Protein AF-A0A9R1C6C6-F1 (afdb_monomer_lite)

Foldseek 3Di:
DDDDDDDDDDDDDDDDDDDDDDDDDPPVVPVPPVPPPPPDDDDDDPPPDDDDDDDDDDDDDDDDDPDPDPPDCVVVVVVVVVVPDDDDDDVVVVVCVVCVVPPDDDALVVQLVQLCVLVVHDLLLSLQLVLLLVLLVPDPVSVVDDSLLSNLLSSVQSCCLPPNDDADDPSSCVSSVDHPVRSLVVNLVSLVSLVCQCPDPCVPSLVVCCDVVSVNSSPGRGSCVSPCVVVD

Secondary structure (DSSP, 8-state):
--------------------------GGGGGGSGGG--S-----------PPP-------------------THHHHHHHHTTT--SSS-HHHHHHHHTTT------HHHHHHHHHHHTT--HHHHHHHHHHHHHHTT-GGGGGS-HHHHHHHHHHHHHHHHHSS-PPPHHHHHHH---HHHHHHHHHHHHHHHHHTTTSS-THHHHHHTSGGGTTGGGSPP-TTHHHHT--

pLDDT: mean 75.19, std 26.12, range [27.31, 98.62]

InterPro domains:
  IPR004367 Cyclin, C-terminal domain [PF02984] (106-222)
  IPR004367 Cyclin, C-terminal domain [SM01332] (106-223)
  IPR013763 Cyclin-like domain [SM00385] (110-192)
  IPR036915 Cyclin-like superfamily [SSF47954] (105-222)
  IPR039361 Cyclin [PTHR10177] (91-211)
  IPR046965 Cyclin A/B-like [PIRSF001771] (7-229)

Structure (mmCIF, N/CA/C/O backbone):
data_AF-A0A9R1C6C6-F1
#
_entry.id   AF-A0A9R1C6C6-F1
#
loop_
_atom_site.group_PDB
_atom_site.id
_atom_site.type_symbol
_atom_site.label_atom_id
_atom_site.label_alt_id
_atom_site.label_comp_id
_atom_site.label_asym_id
_atom_site.label_entity_id
_atom_site.label_seq_id
_atom_site.pdbx_PDB_ins_code
_atom_site.Cartn_x
_atom_site.Cartn_y
_atom_site.Cartn_z
_atom_site.occupancy
_atom_site.B_iso_or_equiv
_atom_site.auth_seq_id
_atom_site.auth_comp_id
_atom_site.auth_asym_id
_atom_site.auth_atom_id
_atom_site.pdbx_PDB_model_num
ATOM 1 N N . MET A 1 1 ? 55.619 19.777 -56.412 1.00 39.59 1 MET A N 1
ATOM 2 C CA . MET A 1 1 ? 55.656 21.114 -57.047 1.00 39.59 1 MET A CA 1
ATOM 3 C C . MET A 1 1 ? 54.845 22.061 -56.178 1.00 39.59 1 MET A C 1
ATOM 5 O O . MET A 1 1 ? 54.037 21.580 -55.392 1.00 39.59 1 MET A O 1
ATOM 9 N N . GLU A 1 2 ? 55.140 23.355 -56.223 1.00 35.59 2 GLU A N 1
ATOM 10 C CA . GLU A 1 2 ? 54.890 24.281 -55.110 1.00 35.59 2 GLU A CA 1
ATOM 11 C C . GLU A 1 2 ? 53.790 25.322 -55.374 1.00 35.59 2 GLU A C 1
ATOM 13 O O . GLU A 1 2 ? 53.637 25.762 -56.508 1.00 35.59 2 GLU A O 1
ATOM 18 N N . ASN A 1 3 ? 53.191 25.820 -54.278 1.00 32.03 3 ASN A N 1
ATOM 19 C CA . ASN A 1 3 ? 52.621 27.173 -54.109 1.00 32.03 3 ASN A CA 1
ATOM 20 C C . ASN A 1 3 ? 51.397 27.550 -55.002 1.00 32.03 3 ASN A C 1
ATOM 22 O O . ASN A 1 3 ? 51.049 26.843 -55.936 1.00 32.03 3 ASN A O 1
ATOM 26 N N . MET A 1 4 ? 50.611 28.604 -54.717 1.00 41.22 4 MET A N 1
ATOM 27 C CA . MET A 1 4 ? 50.811 29.750 -53.808 1.00 41.22 4 MET A CA 1
ATOM 28 C C . MET A 1 4 ? 49.495 30.262 -53.148 1.00 41.22 4 MET A C 1
ATOM 30 O O . MET A 1 4 ? 48.400 29.878 -53.545 1.00 41.22 4 MET A O 1
ATOM 34 N N . ARG A 1 5 ? 49.635 31.143 -52.138 1.00 36.28 5 ARG A N 1
ATOM 35 C CA . ARG A 1 5 ? 48.609 32.004 -51.475 1.00 36.28 5 ARG A CA 1
ATOM 36 C C . ARG A 1 5 ? 47.813 32.882 -52.479 1.00 36.28 5 ARG A C 1
ATOM 38 O O . ARG A 1 5 ? 48.254 33.022 -53.611 1.00 36.28 5 ARG A O 1
ATOM 45 N N . SER A 1 6 ? 46.666 33.516 -52.176 1.00 37.91 6 SER A N 1
ATOM 46 C CA . SER A 1 6 ? 46.186 34.216 -50.951 1.00 37.91 6 SER A CA 1
ATOM 47 C C . SER A 1 6 ? 44.652 34.048 -50.775 1.00 37.91 6 SER A C 1
ATOM 49 O O . SER A 1 6 ? 43.979 33.857 -51.781 1.00 37.91 6 SER A O 1
ATOM 51 N N . GLU A 1 7 ? 43.975 34.034 -49.611 1.00 38.53 7 GLU A N 1
ATOM 52 C CA . GLU A 1 7 ? 44.206 34.524 -48.223 1.00 38.53 7 GLU A CA 1
ATOM 53 C C . GLU A 1 7 ? 43.736 35.999 -47.984 1.00 38.53 7 GLU A C 1
ATOM 55 O O . GLU A 1 7 ? 44.171 36.882 -48.719 1.00 38.53 7 GLU A O 1
ATOM 60 N N . ASN A 1 8 ? 42.899 36.253 -46.940 1.00 32.25 8 ASN A N 1
ATOM 61 C CA . ASN A 1 8 ? 42.364 37.559 -46.416 1.00 32.25 8 ASN A CA 1
ATOM 62 C C . ASN A 1 8 ? 41.285 38.335 -47.263 1.00 32.25 8 ASN A C 1
ATOM 64 O O . ASN A 1 8 ? 41.287 3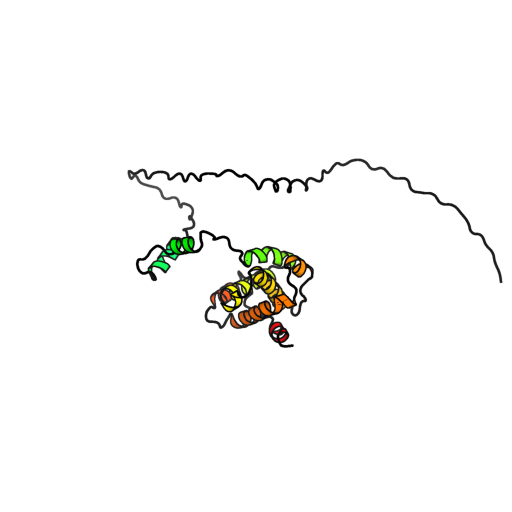8.207 -48.478 1.00 32.25 8 ASN A O 1
ATOM 68 N N . ASN A 1 9 ? 40.335 39.180 -46.763 1.00 30.70 9 ASN A N 1
ATOM 69 C CA . ASN A 1 9 ? 39.723 39.455 -45.421 1.00 30.70 9 ASN A CA 1
ATOM 70 C C . ASN A 1 9 ? 38.465 40.411 -45.485 1.00 30.70 9 ASN A C 1
ATOM 72 O O . ASN A 1 9 ? 38.581 41.452 -46.132 1.00 30.70 9 ASN A O 1
ATOM 76 N N . ARG A 1 10 ? 37.326 40.142 -44.783 1.00 32.31 10 ARG A N 1
ATOM 77 C CA . ARG A 1 10 ? 36.387 41.123 -44.115 1.00 32.31 10 ARG A CA 1
ATOM 78 C C . ARG A 1 10 ? 35.114 40.478 -43.507 1.00 32.31 10 ARG A C 1
ATOM 80 O O . ARG A 1 10 ? 34.583 39.528 -44.066 1.00 32.31 10 ARG A O 1
ATOM 87 N N . GLY A 1 11 ? 34.578 41.045 -42.415 1.00 29.36 11 GLY A N 1
ATOM 88 C CA . GLY A 1 11 ? 33.291 40.662 -41.792 1.00 29.36 11 GLY A CA 1
ATOM 89 C C . GLY A 1 11 ? 32.489 41.865 -41.258 1.00 29.36 11 GLY A C 1
ATOM 90 O O . GLY A 1 11 ? 33.001 42.983 -41.253 1.00 29.36 11 GLY A O 1
ATOM 91 N N . ALA A 1 12 ? 31.244 41.640 -40.813 1.00 30.98 12 ALA A N 1
ATOM 92 C CA . ALA A 1 12 ? 30.355 42.646 -40.206 1.00 30.98 12 ALA A CA 1
ATOM 93 C C . ALA A 1 12 ? 29.391 42.003 -39.178 1.00 30.98 12 ALA A C 1
ATOM 95 O O . ALA A 1 12 ? 29.256 40.780 -39.143 1.00 30.98 12 ALA A O 1
ATOM 96 N N . ALA A 1 13 ? 28.757 42.815 -38.322 1.00 29.61 13 ALA A N 1
ATOM 97 C CA . ALA A 1 13 ? 27.979 42.369 -37.156 1.00 29.61 13 ALA A CA 1
ATOM 98 C C . ALA A 1 13 ? 26.446 42.358 -37.376 1.00 29.61 13 ALA A C 1
ATOM 100 O O . ALA A 1 13 ? 25.955 42.695 -38.450 1.00 29.61 13 ALA A O 1
ATOM 101 N N . MET A 1 14 ? 25.694 41.952 -36.342 1.00 37.88 14 MET A N 1
ATOM 102 C CA . MET A 1 14 ? 24.222 41.962 -36.325 1.00 37.88 14 MET A CA 1
ATOM 103 C C . MET A 1 14 ? 23.639 43.381 -36.384 1.00 37.88 14 MET A C 1
ATOM 105 O O . MET A 1 14 ? 24.163 44.277 -35.729 1.00 37.88 14 MET A O 1
ATOM 109 N N . GLU A 1 15 ? 22.440 43.515 -36.957 1.00 28.11 15 GLU A N 1
ATOM 110 C CA . GLU A 1 15 ? 21.398 44.359 -36.358 1.00 28.11 15 GLU A CA 1
ATOM 111 C C . GLU A 1 15 ? 19.996 43.754 -36.592 1.00 28.11 15 GLU A C 1
ATOM 113 O O . GLU A 1 15 ? 19.841 42.806 -37.365 1.00 28.11 15 GLU A O 1
ATOM 118 N N . GLY A 1 16 ? 18.995 44.186 -35.818 1.00 27.31 16 GLY A N 1
ATOM 119 C CA . GLY A 1 16 ? 17.783 43.393 -35.557 1.00 27.31 16 GLY A CA 1
ATOM 120 C C . GLY A 1 16 ? 16.550 43.718 -36.410 1.00 27.31 16 GLY A C 1
ATOM 121 O O . GLY A 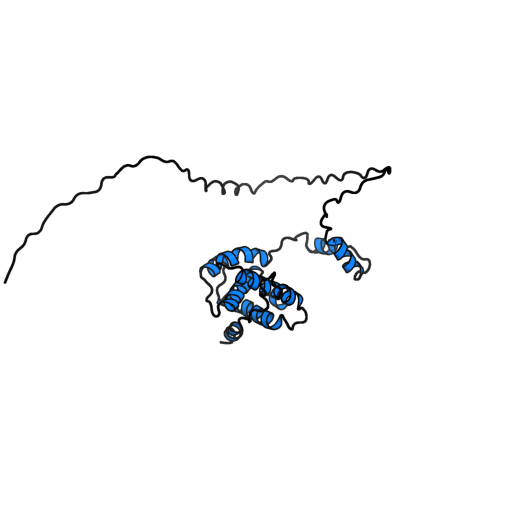1 16 ? 16.247 44.876 -36.686 1.00 27.31 16 GLY A O 1
ATOM 122 N N . VAL A 1 17 ? 15.751 42.688 -36.719 1.00 30.45 17 VAL A N 1
ATOM 123 C CA . VAL A 1 17 ? 14.384 42.848 -37.246 1.00 30.45 17 VAL A CA 1
ATOM 124 C C . VAL A 1 17 ? 13.400 43.044 -36.090 1.00 30.45 17 VAL A C 1
ATOM 126 O O . VAL A 1 17 ? 13.366 42.268 -35.136 1.00 30.45 17 VAL A O 1
ATOM 129 N N . LYS A 1 18 ? 12.585 44.097 -36.184 1.00 30.91 18 LYS A N 1
ATOM 130 C CA . LYS A 1 18 ? 11.699 44.584 -35.121 1.00 30.91 18 LYS A CA 1
ATOM 131 C C . LYS A 1 18 ? 10.240 44.218 -35.415 1.00 30.91 18 LYS A C 1
ATOM 133 O O . LYS A 1 18 ? 9.604 44.861 -36.243 1.00 30.91 18 LYS A O 1
ATOM 138 N N . LEU A 1 19 ? 9.702 43.229 -34.701 1.00 30.05 19 LEU A N 1
ATOM 139 C CA . LEU A 1 19 ? 8.261 42.946 -34.637 1.00 30.05 19 LEU A CA 1
ATOM 140 C C . LEU A 1 19 ? 7.702 43.439 -33.297 1.00 30.05 19 LEU A C 1
ATOM 142 O O . LEU A 1 19 ? 8.352 43.307 -32.260 1.00 30.05 19 LEU A O 1
ATOM 146 N N . ALA A 1 20 ? 6.524 44.061 -33.331 1.00 28.78 20 ALA A N 1
ATOM 147 C CA . ALA A 1 20 ? 5.963 44.795 -32.202 1.00 28.78 20 ALA A CA 1
ATOM 148 C C . ALA A 1 20 ? 4.738 44.103 -31.588 1.00 28.78 20 ALA A C 1
ATOM 150 O O . ALA A 1 20 ? 3.943 43.495 -32.294 1.00 28.78 20 ALA A O 1
ATOM 151 N N . SER A 1 21 ? 4.596 44.290 -30.272 1.00 31.61 21 SER A N 1
ATOM 152 C CA . SER A 1 21 ? 3.363 44.187 -29.477 1.00 31.61 21 SER A CA 1
ATOM 153 C C . SER A 1 21 ? 2.444 42.974 -29.688 1.00 31.61 21 SER A C 1
ATOM 155 O O . SER A 1 21 ? 1.564 43.001 -30.540 1.00 31.61 21 SER A O 1
ATOM 157 N N . GLU A 1 22 ? 2.446 42.068 -28.706 1.00 31.09 22 GLU A N 1
ATOM 158 C CA . GLU A 1 22 ? 1.184 41.750 -28.027 1.00 31.09 22 GLU A CA 1
ATOM 159 C C . GLU A 1 22 ? 1.414 41.482 -26.528 1.00 31.09 22 GLU A C 1
ATOM 161 O O . GLU A 1 22 ? 2.437 40.925 -26.127 1.00 31.09 22 GLU A O 1
ATOM 166 N N . ALA A 1 23 ? 0.506 41.960 -25.672 1.00 43.31 23 ALA A N 1
ATOM 167 C CA . ALA A 1 23 ? 0.737 42.086 -24.230 1.00 43.31 23 ALA A CA 1
ATOM 168 C C . ALA A 1 23 ? 0.014 41.003 -23.406 1.00 43.31 23 ALA A C 1
ATOM 170 O O . ALA A 1 23 ? -0.968 41.271 -22.714 1.00 43.31 23 ALA A O 1
ATOM 171 N N . ALA A 1 24 ? 0.530 39.773 -23.428 1.00 35.12 24 ALA A N 1
ATOM 172 C CA . ALA A 1 24 ? 0.029 38.681 -22.590 1.00 35.12 24 ALA A CA 1
ATOM 173 C C . ALA A 1 24 ? 0.632 38.729 -21.167 1.00 35.12 24 ALA A C 1
ATOM 175 O O . ALA A 1 24 ? 1.711 38.198 -20.901 1.00 35.12 24 ALA A O 1
ATOM 176 N N . ALA A 1 25 ? -0.062 39.375 -20.225 1.00 38.97 25 ALA A N 1
ATOM 177 C CA . ALA A 1 25 ? 0.404 39.501 -18.842 1.00 38.97 25 ALA A CA 1
ATOM 178 C C . ALA A 1 25 ? 0.502 38.135 -18.123 1.00 38.97 25 ALA A C 1
ATOM 180 O O . ALA A 1 25 ? -0.493 37.426 -17.966 1.00 38.97 25 ALA A O 1
ATOM 181 N N . ASN A 1 26 ? 1.691 37.789 -17.610 1.00 42.47 26 ASN A N 1
ATOM 182 C CA . ASN A 1 26 ? 1.930 36.549 -16.859 1.00 42.47 26 ASN A CA 1
ATOM 183 C C . ASN A 1 26 ? 1.272 36.595 -15.462 1.00 42.47 26 ASN A C 1
ATOM 185 O O . ASN A 1 26 ? 1.886 36.961 -14.456 1.00 42.47 26 ASN A O 1
ATOM 189 N N . THR A 1 27 ? -0.002 36.215 -15.402 1.00 49.53 27 THR A N 1
ATOM 190 C CA . THR A 1 27 ? -0.872 36.307 -14.218 1.00 49.53 27 THR A CA 1
ATOM 191 C C . THR A 1 27 ? -0.666 35.196 -13.180 1.00 49.53 27 THR A C 1
ATOM 193 O O . THR A 1 27 ? -1.213 35.276 -12.077 1.00 49.53 27 THR A O 1
ATOM 196 N N . ASN A 1 28 ? 0.198 34.209 -13.445 1.00 45.78 28 ASN A N 1
ATOM 197 C CA . ASN A 1 28 ? 0.413 33.051 -12.564 1.00 45.78 28 ASN A CA 1
ATOM 198 C C . ASN A 1 28 ? 1.170 33.355 -11.251 1.00 45.78 28 ASN A C 1
ATOM 200 O O . ASN A 1 28 ? 1.334 32.468 -10.417 1.00 45.78 28 ASN A O 1
ATOM 204 N N . ARG A 1 29 ? 1.572 34.611 -10.992 1.00 47.31 29 ARG A N 1
ATOM 205 C CA . ARG A 1 29 ? 2.095 35.044 -9.676 1.00 47.31 29 ARG A CA 1
ATOM 206 C C . ARG A 1 29 ? 1.012 35.393 -8.636 1.00 47.31 29 ARG A C 1
ATOM 208 O O . ARG A 1 29 ? 1.362 35.789 -7.525 1.00 47.31 29 ARG A O 1
ATOM 215 N N . ARG A 1 30 ? -0.291 35.284 -8.946 1.00 52.78 30 ARG A N 1
ATOM 216 C CA . ARG A 1 30 ? -1.357 35.721 -8.013 1.00 52.78 30 ARG A CA 1
ATOM 217 C C . ARG A 1 30 ? -1.545 34.797 -6.797 1.00 52.78 30 ARG A C 1
ATOM 219 O O . ARG A 1 30 ? -1.854 35.295 -5.723 1.00 52.78 30 ARG A O 1
ATOM 226 N N . ALA A 1 31 ? -1.286 33.495 -6.939 1.00 50.28 31 ALA A N 1
ATOM 227 C CA . ALA A 1 31 ? -1.605 32.454 -5.947 1.00 50.28 31 ALA A CA 1
ATOM 228 C C . ALA A 1 31 ? -0.671 32.365 -4.713 1.00 50.28 31 ALA A C 1
ATOM 230 O O . ALA A 1 31 ? -0.722 31.380 -3.982 1.00 50.28 31 ALA A O 1
ATOM 231 N N . LEU A 1 32 ? 0.205 33.352 -4.481 1.00 51.28 32 LEU A N 1
ATOM 232 C CA . LEU A 1 32 ? 1.183 33.345 -3.376 1.00 51.28 32 LEU A CA 1
ATOM 233 C C . LEU A 1 32 ? 1.084 34.557 -2.432 1.00 51.28 32 LEU A C 1
ATOM 235 O O . LEU A 1 32 ? 1.913 34.693 -1.535 1.00 51.28 32 LEU A O 1
ATOM 239 N N . ARG A 1 33 ? 0.085 35.438 -2.592 1.00 48.09 33 ARG A N 1
ATOM 240 C CA . ARG A 1 33 ? -0.127 36.558 -1.650 1.00 48.09 33 ARG A CA 1
ATOM 241 C C . ARG A 1 33 ? -0.788 36.112 -0.343 1.00 48.09 33 ARG A C 1
ATOM 243 O O . ARG A 1 33 ? -0.460 36.642 0.714 1.00 48.09 33 ARG A O 1
ATOM 250 N N . ASP A 1 34 ? -1.646 35.100 -0.409 1.00 50.22 34 ASP A N 1
ATOM 251 C CA . ASP A 1 34 ? -2.560 34.743 0.685 1.00 50.22 34 ASP A CA 1
ATOM 252 C C . ASP A 1 34 ? -1.892 33.913 1.803 1.00 50.22 34 ASP A C 1
ATOM 254 O O . ASP A 1 34 ? -2.468 33.705 2.866 1.00 50.22 34 ASP A O 1
ATOM 258 N N . ILE A 1 35 ? -0.641 33.480 1.602 1.00 54.16 35 ILE A N 1
ATOM 259 C CA . ILE A 1 35 ? 0.119 32.657 2.560 1.00 54.16 35 ILE A CA 1
ATOM 260 C C . ILE A 1 35 ? 0.623 33.479 3.767 1.00 54.16 35 ILE A C 1
ATOM 262 O O . ILE A 1 35 ? 0.893 32.912 4.824 1.00 54.16 35 ILE A O 1
ATOM 266 N N . LYS A 1 36 ? 0.735 34.814 3.662 1.00 49.56 36 LYS A N 1
ATOM 267 C CA . LYS A 1 36 ? 1.374 35.653 4.700 1.00 49.56 36 LYS A CA 1
ATOM 268 C C . LYS A 1 36 ? 0.420 36.256 5.754 1.00 49.56 36 LYS A C 1
ATOM 270 O O . LYS A 1 36 ? 0.781 37.248 6.373 1.00 49.56 36 LYS A O 1
ATOM 275 N N . ASN A 1 37 ? -0.751 35.656 5.992 1.00 50.62 37 ASN A N 1
ATOM 276 C CA . ASN A 1 37 ? -1.725 36.087 7.016 1.00 50.62 37 ASN A CA 1
ATOM 277 C C . ASN A 1 37 ? -2.212 34.912 7.899 1.00 50.62 37 ASN A C 1
ATOM 279 O O . ASN A 1 37 ? -3.406 34.664 8.025 1.00 50.62 37 ASN A O 1
ATOM 283 N N . ILE A 1 38 ? -1.279 34.166 8.507 1.00 51.94 38 ILE A N 1
ATOM 284 C CA . ILE A 1 38 ? -1.588 33.028 9.409 1.00 51.94 38 ILE A CA 1
ATOM 285 C C . ILE A 1 38 ? -1.512 33.420 10.907 1.00 51.94 38 ILE A C 1
ATOM 287 O O . ILE A 1 38 ? -1.910 32.652 11.779 1.00 51.94 38 ILE A O 1
ATOM 291 N N . LEU A 1 39 ? -1.083 34.646 11.230 1.00 49.81 39 LEU A N 1
ATOM 292 C CA . LEU A 1 39 ? -1.107 35.190 12.594 1.00 49.81 39 LEU A CA 1
ATOM 293 C C . LEU A 1 39 ? -2.293 36.152 12.758 1.00 49.81 39 LEU A C 1
ATOM 295 O O . LEU A 1 39 ? -2.277 37.241 12.192 1.00 49.81 39 LEU A O 1
ATOM 299 N N . GLY A 1 40 ? -3.295 35.759 13.555 1.00 54.22 40 GLY A N 1
ATOM 300 C CA . GLY A 1 40 ? -4.392 36.645 13.978 1.00 54.22 40 GLY A CA 1
ATOM 301 C C . GLY A 1 40 ? -5.752 36.441 13.295 1.00 54.22 40 GLY A C 1
ATOM 302 O O . GLY A 1 40 ? -6.384 37.418 12.903 1.00 54.22 40 GLY A O 1
ATOM 303 N N . ALA A 1 41 ? -6.246 35.202 13.185 1.00 43.00 41 ALA A N 1
ATOM 304 C CA . ALA A 1 41 ? -7.663 34.959 12.888 1.00 43.00 41 ALA A CA 1
ATOM 305 C C . ALA A 1 41 ? -8.504 35.035 14.187 1.00 43.00 41 ALA A C 1
ATOM 307 O O . ALA A 1 41 ? -8.177 34.327 15.143 1.00 43.00 41 ALA A O 1
ATOM 308 N N . PRO A 1 42 ? -9.567 35.860 14.267 1.00 41.72 42 PRO A N 1
ATOM 309 C CA . PRO A 1 42 ? -10.392 35.967 15.471 1.00 41.72 42 PRO A CA 1
ATOM 310 C C . PRO A 1 42 ? -11.294 34.738 15.666 1.00 41.72 42 PRO A C 1
ATOM 312 O O . PRO A 1 42 ? -11.774 34.136 14.704 1.00 41.72 42 PRO A O 1
ATOM 315 N N . HIS A 1 43 ? -11.573 34.400 16.928 1.00 43.72 43 HIS A N 1
ATOM 316 C CA . HIS A 1 43 ? -12.475 33.307 17.300 1.00 43.72 43 HIS A CA 1
ATOM 317 C C . HIS A 1 43 ? -13.889 33.535 16.734 1.00 43.72 43 HIS A C 1
ATOM 319 O O . HIS A 1 43 ? -14.588 34.455 17.156 1.00 43.72 43 HIS A O 1
ATOM 325 N N . GLN A 1 44 ? -14.344 32.667 15.827 1.00 38.16 44 GLN A N 1
ATOM 326 C CA . GLN A 1 44 ? -15.753 32.613 15.433 1.00 38.16 44 GLN A CA 1
ATOM 327 C C . GLN A 1 44 ? -16.531 31.691 16.389 1.00 38.16 44 GLN A C 1
ATOM 329 O O . GLN A 1 44 ? -16.241 30.492 16.435 1.00 38.16 44 GLN A O 1
ATOM 334 N N . PRO A 1 45 ? -17.533 32.190 17.136 1.00 37.59 45 PRO A N 1
ATOM 335 C CA . PRO A 1 45 ? -18.422 31.326 17.900 1.00 37.59 45 PRO A CA 1
ATOM 336 C C . PRO A 1 45 ? -19.382 30.605 16.944 1.00 37.59 45 PRO A C 1
ATOM 338 O O . PRO A 1 45 ? -20.212 31.234 16.286 1.00 37.59 45 PRO A O 1
ATOM 341 N N . GLN A 1 46 ? -19.302 29.273 16.868 1.00 41.81 46 GLN A N 1
ATOM 342 C CA . GLN A 1 46 ? -20.247 28.477 16.078 1.00 41.81 46 GLN A CA 1
ATOM 343 C C . GLN A 1 46 ? -21.625 28.441 16.756 1.00 41.81 46 GLN A C 1
ATOM 345 O O . GLN A 1 46 ? -21.941 27.538 17.530 1.00 41.81 46 GLN A O 1
ATOM 350 N N . ALA A 1 47 ? -22.464 29.431 16.448 1.00 41.47 47 ALA A N 1
ATOM 351 C CA . ALA A 1 47 ? -23.840 29.516 16.923 1.00 41.47 47 ALA A CA 1
ATOM 352 C C . ALA A 1 47 ? -24.721 28.417 16.292 1.00 41.47 47 ALA A C 1
ATOM 354 O O . ALA A 1 47 ? -25.375 28.619 15.267 1.00 41.47 47 ALA A O 1
ATOM 355 N N . VAL A 1 48 ? -24.750 27.234 16.913 1.00 42.56 48 VAL A N 1
ATOM 356 C CA . VAL A 1 48 ? -25.634 26.125 16.517 1.00 42.56 48 VAL A CA 1
ATOM 357 C C . VAL A 1 48 ? -27.085 26.490 16.838 1.00 42.56 48 VAL A C 1
ATOM 359 O O . VAL A 1 48 ? -27.585 26.241 17.936 1.00 42.56 48 VAL A O 1
ATOM 362 N N . SER A 1 49 ? -27.779 27.077 15.861 1.00 36.16 49 SER A N 1
ATOM 363 C CA . SER A 1 49 ? -29.204 27.398 15.962 1.00 36.16 49 SER A CA 1
ATOM 364 C C . SER A 1 49 ? -30.049 26.117 15.979 1.00 36.16 49 SER A C 1
ATOM 366 O O . SER A 1 49 ? -30.469 25.595 14.942 1.00 36.16 49 SER A O 1
ATOM 368 N N . LYS A 1 50 ? -30.305 25.591 17.182 1.00 44.28 50 LYS A N 1
ATOM 369 C CA . LYS A 1 50 ? -31.348 24.587 17.409 1.00 44.28 50 LYS A CA 1
ATOM 370 C C . LYS A 1 50 ? -32.708 25.250 17.179 1.00 44.28 50 LYS A C 1
ATOM 372 O O . LYS A 1 50 ? -33.191 25.969 18.050 1.00 44.28 50 LYS A O 1
ATOM 377 N N . ARG A 1 51 ? -33.348 24.994 16.032 1.00 34.91 51 ARG A N 1
ATOM 378 C CA . ARG A 1 51 ? -34.780 25.303 15.882 1.00 34.91 51 ARG A CA 1
ATOM 379 C C . ARG A 1 51 ? -35.558 24.493 16.919 1.00 34.91 51 ARG A C 1
ATOM 381 O O . ARG A 1 51 ? -35.331 23.290 17.047 1.00 34.91 51 ARG A O 1
ATOM 388 N N . GLY A 1 52 ? -36.433 25.164 17.662 1.00 34.22 52 GLY A N 1
ATOM 389 C CA . GLY A 1 52 ? -37.279 24.522 18.663 1.00 34.22 52 GLY A CA 1
ATOM 390 C C . GLY A 1 52 ? -38.244 23.518 18.035 1.00 34.22 52 GLY A C 1
ATOM 391 O O . GLY A 1 52 ? -38.663 23.676 16.887 1.00 34.22 52 GLY A O 1
ATOM 392 N N . LEU A 1 53 ? -38.602 22.491 18.804 1.00 37.06 53 LEU A N 1
ATOM 393 C CA . LEU A 1 53 ? -39.713 21.609 18.471 1.00 37.06 53 LEU A CA 1
ATOM 394 C C . LEU A 1 53 ? -41.019 22.391 18.674 1.00 37.06 53 LEU A C 1
ATOM 396 O O . LEU A 1 53 ? -41.236 22.943 19.750 1.00 37.06 53 LEU A O 1
ATOM 400 N N . GLN A 1 54 ? -41.871 22.443 17.652 1.00 35.09 54 GLN A N 1
ATOM 401 C CA . GLN A 1 54 ? -43.193 23.061 17.726 1.00 35.09 54 GLN A CA 1
ATOM 402 C C . GLN A 1 54 ? -44.230 21.999 17.351 1.00 35.09 54 GLN A C 1
ATOM 404 O O . GLN A 1 54 ? -44.127 21.374 16.296 1.00 35.09 54 GLN A O 1
ATOM 409 N N . GLU A 1 55 ? -45.167 21.729 18.257 1.00 36.19 55 GLU A N 1
ATOM 410 C CA . GLU A 1 55 ? -46.141 20.642 18.117 1.00 36.19 55 GLU A CA 1
ATOM 411 C C . GLU A 1 55 ? -47.415 21.060 17.362 1.00 36.19 55 GLU A C 1
ATOM 413 O O . GLU A 1 55 ? -47.724 22.248 17.272 1.00 36.19 55 GLU A O 1
ATOM 418 N N . LYS A 1 56 ? -48.215 20.036 16.996 1.00 31.55 56 LYS A N 1
ATOM 419 C CA . LYS A 1 56 ? -49.677 20.075 16.750 1.00 31.55 56 LYS A CA 1
ATOM 420 C C . LYS A 1 56 ? -50.137 20.642 15.383 1.00 31.55 56 LYS A C 1
ATOM 422 O O . LYS A 1 56 ? -49.568 21.619 14.911 1.00 31.55 56 LYS A O 1
ATOM 427 N N . PRO A 1 57 ? -51.255 20.152 14.794 1.00 32.72 57 PRO A N 1
ATOM 428 C CA . PRO A 1 57 ? -51.885 18.822 14.841 1.00 32.72 57 PRO A CA 1
ATOM 429 C C . PRO A 1 57 ? -51.865 18.116 13.456 1.00 32.72 57 PRO A C 1
ATOM 431 O O . PRO A 1 57 ? -51.211 18.567 12.521 1.00 32.72 57 PRO A O 1
ATOM 434 N N . ALA A 1 58 ? -52.583 16.995 13.310 1.00 41.59 58 ALA A N 1
ATOM 435 C CA . ALA A 1 58 ? -52.626 16.199 12.078 1.00 41.59 58 ALA A CA 1
ATOM 436 C C . ALA A 1 58 ? -53.698 16.648 11.056 1.00 41.59 58 ALA A C 1
ATOM 438 O O . ALA A 1 58 ? -54.848 16.880 11.420 1.00 41.59 58 ALA A O 1
ATOM 439 N N . ALA A 1 59 ? -53.335 16.641 9.767 1.00 31.77 59 ALA A N 1
ATOM 440 C CA . ALA A 1 59 ? -54.232 16.562 8.606 1.00 31.77 59 ALA A CA 1
ATOM 441 C C . ALA A 1 59 ? -53.491 15.860 7.441 1.00 31.77 59 ALA A C 1
ATOM 443 O O . ALA A 1 59 ? -52.263 15.914 7.374 1.00 31.77 59 ALA A O 1
ATOM 444 N N . GLY A 1 60 ? -54.202 15.122 6.580 1.00 33.09 60 GLY A N 1
ATOM 445 C CA . GLY A 1 60 ? -53.597 14.083 5.725 1.00 33.09 60 GLY A CA 1
ATOM 446 C C . GLY A 1 60 ? -53.234 14.447 4.272 1.00 33.09 60 GLY A C 1
ATOM 447 O O . GLY A 1 60 ? -53.598 15.500 3.765 1.00 33.09 60 GLY A O 1
ATOM 448 N N . ALA A 1 61 ? -52.601 13.466 3.604 1.00 35.94 61 ALA A N 1
ATOM 449 C CA . ALA A 1 61 ? -52.345 13.326 2.155 1.00 35.94 61 ALA A CA 1
ATOM 450 C C . ALA A 1 61 ? -51.446 14.403 1.487 1.00 35.94 61 ALA A C 1
ATOM 452 O O . ALA A 1 61 ? -51.814 15.560 1.350 1.00 35.94 61 ALA A O 1
ATOM 453 N N . LYS A 1 62 ? -50.280 14.067 0.915 1.00 31.34 62 LYS A N 1
ATOM 454 C CA . LYS A 1 62 ? -50.059 13.057 -0.144 1.00 31.34 62 LYS A CA 1
ATOM 455 C C . LYS A 1 62 ? -48.608 12.546 -0.149 1.00 31.34 62 LYS A C 1
ATOM 457 O O . LYS A 1 62 ? -47.695 13.245 0.275 1.00 31.34 62 LYS A O 1
ATOM 462 N N . SER A 1 63 ? -48.394 11.348 -0.697 1.00 40.66 63 SER A N 1
ATOM 463 C CA . SER A 1 63 ? -47.051 10.795 -0.912 1.00 40.66 63 SER A CA 1
ATOM 464 C C . SER A 1 63 ? -46.378 11.414 -2.144 1.00 40.66 63 SER A C 1
ATOM 466 O O . SER A 1 63 ? -46.878 11.277 -3.259 1.00 40.66 63 SER A O 1
ATOM 468 N N . GLN A 1 64 ? -45.213 12.031 -1.947 1.00 34.78 64 GLN A N 1
ATOM 469 C CA . GLN A 1 64 ? -44.169 12.140 -2.967 1.00 34.78 64 GLN A CA 1
ATOM 470 C C . GLN A 1 64 ? -42.908 11.458 -2.437 1.00 34.78 64 GLN A C 1
ATOM 472 O O . GLN A 1 64 ? -42.584 11.560 -1.252 1.00 34.78 64 GLN A O 1
ATOM 477 N N . ALA A 1 65 ? -42.194 10.757 -3.318 1.00 42.00 65 ALA A N 1
ATOM 478 C CA . ALA A 1 65 ? -40.973 10.039 -2.976 1.00 42.00 65 ALA A CA 1
ATOM 479 C C . ALA A 1 65 ? -39.817 11.023 -2.728 1.00 42.00 65 ALA A C 1
ATOM 481 O O . ALA A 1 65 ? -39.034 11.329 -3.626 1.00 42.00 65 ALA A O 1
ATOM 482 N N . GLY A 1 66 ? -39.729 11.535 -1.497 1.00 33.59 66 GLY A N 1
ATOM 483 C CA . GLY A 1 66 ? -38.614 12.369 -1.057 1.00 33.59 66 GLY A CA 1
ATOM 484 C C . GLY A 1 66 ? -37.275 11.664 -1.284 1.00 33.59 66 GLY A C 1
ATOM 485 O O . GLY A 1 66 ? -37.159 10.454 -1.071 1.00 33.59 66 GLY A O 1
ATOM 486 N N . ALA A 1 67 ? -36.271 12.426 -1.729 1.00 42.38 67 ALA A N 1
ATOM 487 C CA . ALA A 1 67 ? -34.945 11.905 -2.049 1.00 42.38 67 ALA A CA 1
ATOM 488 C C . ALA A 1 67 ? -34.399 11.027 -0.913 1.00 42.38 67 ALA A C 1
ATOM 490 O O . ALA A 1 67 ? -34.529 11.372 0.265 1.00 42.38 67 ALA A O 1
ATOM 491 N N . VAL A 1 68 ? -33.775 9.896 -1.266 1.00 43.69 68 VAL A N 1
ATOM 492 C CA . VAL A 1 68 ? -33.257 8.917 -0.298 1.00 43.69 68 VAL A CA 1
ATOM 493 C C . VAL A 1 68 ? -32.064 9.516 0.449 1.00 43.69 68 VAL A C 1
ATOM 495 O O . VAL A 1 68 ? -30.906 9.306 0.093 1.00 43.69 68 VAL A O 1
ATOM 498 N N . GLY A 1 69 ? -32.364 10.279 1.502 1.00 45.88 69 GLY A N 1
ATOM 499 C CA . GLY A 1 69 ? -31.383 10.837 2.418 1.00 45.88 69 GLY A CA 1
ATOM 500 C C . GLY A 1 69 ? -30.513 9.709 2.951 1.00 45.88 69 GLY A C 1
ATOM 501 O O . GLY A 1 69 ? -31.014 8.777 3.589 1.00 45.88 69 GLY A O 1
ATOM 502 N N . HIS A 1 70 ? -29.220 9.768 2.634 1.00 58.16 70 HIS A N 1
ATOM 503 C CA . HIS A 1 70 ? -28.281 8.686 2.896 1.00 58.16 70 HIS A CA 1
ATOM 504 C C . HIS A 1 70 ? -28.167 8.473 4.409 1.00 58.16 70 HIS A C 1
ATOM 506 O O . HIS A 1 70 ? -27.451 9.202 5.094 1.00 58.16 70 HIS A O 1
ATOM 512 N N . ARG A 1 71 ? -28.910 7.492 4.943 1.00 49.47 71 ARG A N 1
ATOM 513 C CA . ARG A 1 71 ? -28.993 7.239 6.389 1.00 49.47 71 ARG A CA 1
ATOM 514 C C . ARG A 1 71 ? -27.572 7.108 6.956 1.00 49.47 71 ARG A C 1
ATOM 516 O O . ARG A 1 71 ? -26.823 6.267 6.446 1.00 49.47 71 ARG A O 1
ATOM 523 N N . PRO A 1 72 ? -27.188 7.907 7.971 1.00 54.25 72 PRO A N 1
ATOM 524 C CA . PRO A 1 72 ? -25.868 7.804 8.575 1.00 54.25 72 PRO A CA 1
ATOM 525 C C . PRO A 1 72 ? -25.583 6.384 9.069 1.00 54.25 72 PRO A C 1
ATOM 527 O O . PRO A 1 72 ? -26.481 5.669 9.525 1.00 54.25 72 PRO A O 1
ATOM 530 N N . VAL A 1 73 ? -24.314 5.978 8.984 1.00 61.19 73 VAL A N 1
ATOM 531 C CA . VAL A 1 73 ? -23.855 4.616 9.322 1.00 61.19 73 VAL A CA 1
ATOM 532 C C . VAL A 1 73 ? -24.187 4.240 10.776 1.00 61.19 73 VAL A C 1
ATOM 534 O O . VAL A 1 73 ? -24.387 3.061 11.076 1.00 61.19 73 VAL A O 1
ATOM 537 N N . THR A 1 74 ? -24.353 5.243 11.646 1.00 61.94 74 THR A N 1
ATOM 538 C CA . THR A 1 74 ? -24.683 5.132 13.075 1.00 61.94 74 THR A CA 1
ATOM 539 C C . THR A 1 74 ? -25.803 4.140 13.390 1.00 61.94 74 THR A C 1
ATOM 541 O O . THR A 1 74 ? -25.639 3.357 14.315 1.00 61.94 74 THR A O 1
ATOM 544 N N . ARG A 1 75 ? -26.906 4.061 12.624 1.00 64.75 75 ARG A N 1
ATOM 545 C CA . ARG A 1 75 ? -27.991 3.103 12.955 1.00 64.75 75 ARG A CA 1
ATOM 546 C C . ARG A 1 75 ? -27.608 1.634 12.719 1.00 64.75 75 ARG A C 1
ATOM 548 O O . ARG A 1 75 ? -28.124 0.767 13.416 1.00 64.75 75 ARG A O 1
ATOM 555 N N . LYS A 1 76 ? -26.709 1.337 11.771 1.00 68.50 76 LYS A N 1
ATOM 556 C CA . LYS A 1 76 ? -26.141 -0.018 11.617 1.00 68.50 76 LYS A CA 1
ATOM 557 C C . LYS A 1 76 ? -25.028 -0.271 12.636 1.00 68.50 76 LYS A C 1
ATOM 559 O O . LYS A 1 76 ? -24.942 -1.367 13.170 1.00 68.50 76 LYS A O 1
ATOM 564 N N . PHE A 1 77 ? -24.220 0.747 12.924 1.00 69.25 77 PHE A N 1
ATOM 565 C CA . PHE A 1 77 ? -23.129 0.679 13.897 1.00 69.25 77 PHE A CA 1
ATOM 566 C C . PHE A 1 77 ? -23.645 0.431 15.325 1.00 69.25 77 PHE A C 1
ATOM 568 O O . PHE A 1 77 ? -23.203 -0.505 15.982 1.00 69.25 77 PHE A O 1
ATOM 575 N N . ALA A 1 78 ? -24.666 1.173 15.763 1.00 68.00 78 ALA A N 1
ATOM 576 C CA . ALA A 1 78 ? -25.308 1.004 17.066 1.00 68.00 78 ALA A CA 1
ATOM 577 C C . ALA A 1 78 ? -25.904 -0.401 17.260 1.00 68.00 78 ALA A C 1
ATOM 579 O O . ALA A 1 78 ? -25.761 -0.973 18.334 1.00 68.00 78 ALA A O 1
ATOM 580 N N . ALA A 1 79 ? -26.506 -0.991 16.219 1.00 70.69 7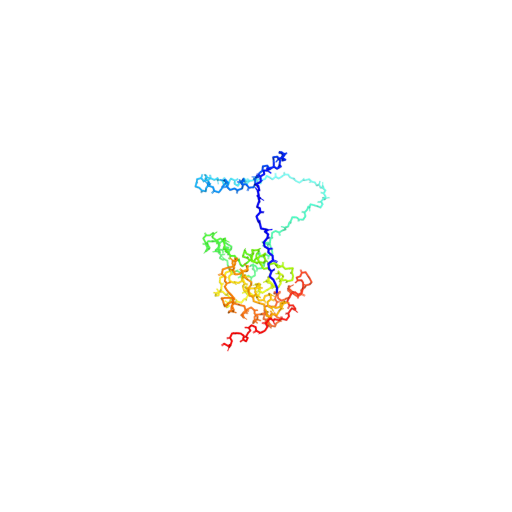9 ALA A N 1
ATOM 581 C CA . ALA A 1 79 ? -27.046 -2.352 16.283 1.00 70.69 79 ALA A CA 1
ATOM 582 C C . ALA A 1 79 ? -25.956 -3.432 16.446 1.00 70.69 79 ALA A C 1
ATOM 584 O O . ALA A 1 79 ? -26.219 -4.475 17.037 1.00 70.69 79 ALA A O 1
ATOM 585 N N . ILE A 1 80 ? -24.738 -3.180 15.950 1.00 69.38 80 ILE A N 1
ATOM 586 C CA . ILE A 1 80 ? -23.567 -4.039 16.186 1.00 69.38 80 ILE A CA 1
ATOM 587 C C . ILE A 1 80 ? -23.063 -3.835 17.623 1.00 69.38 80 ILE A C 1
ATOM 589 O O . ILE A 1 80 ? -22.873 -4.802 18.350 1.00 69.38 80 ILE A O 1
ATOM 593 N N . LEU A 1 81 ? -22.918 -2.580 18.062 1.00 67.38 81 LEU A N 1
ATOM 594 C CA . LEU A 1 81 ? -22.448 -2.237 19.410 1.00 67.38 81 LEU A CA 1
ATOM 595 C C . LEU A 1 81 ? -23.365 -2.751 20.536 1.00 67.38 81 LEU A C 1
ATOM 597 O O . LEU A 1 81 ? -22.870 -3.162 21.584 1.00 67.38 81 LEU A O 1
ATOM 601 N N . GLN A 1 82 ? -24.685 -2.761 20.323 1.00 63.78 82 GLN A N 1
ATOM 602 C CA . GLN A 1 82 ? -25.674 -3.247 21.296 1.00 63.78 82 GLN A CA 1
ATOM 603 C C . GLN A 1 82 ? -25.521 -4.735 21.644 1.00 63.78 82 GLN A C 1
ATOM 605 O O . GLN A 1 82 ? -25.977 -5.150 22.704 1.00 63.78 82 GLN A O 1
ATOM 610 N N . GLN A 1 83 ? -24.857 -5.534 20.803 1.00 62.97 83 GLN A N 1
ATOM 611 C CA . GLN A 1 83 ? -24.592 -6.952 21.078 1.00 62.97 83 GLN A CA 1
ATOM 612 C C . GLN A 1 83 ? -23.339 -7.171 21.949 1.00 62.97 83 GLN A C 1
ATOM 614 O O . GLN A 1 83 ? -22.991 -8.315 22.230 1.00 62.97 83 GLN A O 1
ATOM 619 N N . THR A 1 84 ? -22.619 -6.107 22.334 1.00 61.22 84 THR A N 1
ATOM 620 C CA . THR A 1 84 ? -21.237 -6.213 22.850 1.00 61.22 84 THR A CA 1
ATOM 621 C C . THR A 1 84 ? -20.964 -5.414 24.136 1.00 61.22 84 THR A C 1
ATOM 623 O O . THR A 1 84 ? -19.878 -5.544 24.694 1.00 61.22 84 THR A O 1
ATOM 626 N N . GLN A 1 85 ? -21.891 -4.580 24.628 1.00 61.16 85 GLN A N 1
ATOM 627 C CA . GLN A 1 85 ? -21.601 -3.627 25.717 1.00 61.16 85 GLN A CA 1
ATOM 628 C C . GLN A 1 85 ? -22.314 -3.926 27.052 1.00 61.16 85 GLN A C 1
ATOM 630 O O . GLN A 1 85 ? -23.543 -3.999 27.073 1.00 61.16 85 GLN A O 1
ATOM 635 N N . PRO A 1 86 ? -21.583 -3.980 28.187 1.00 53.00 86 PRO A N 1
ATOM 636 C CA . PRO A 1 86 ? -22.143 -3.682 29.506 1.00 53.00 86 PRO A CA 1
ATOM 637 C C . PRO A 1 86 ? -22.366 -2.163 29.671 1.00 53.00 86 PRO A C 1
ATOM 639 O O . PRO A 1 86 ? -21.772 -1.358 28.955 1.00 53.00 86 PRO A O 1
ATOM 642 N N . ALA A 1 87 ? -23.217 -1.768 30.622 1.00 57.66 87 ALA A N 1
ATOM 643 C CA . ALA A 1 87 ? -23.858 -0.445 30.701 1.00 57.66 87 ALA A CA 1
ATOM 644 C C . ALA A 1 87 ? -22.978 0.732 31.202 1.00 57.66 87 ALA A C 1
ATOM 646 O O . ALA A 1 87 ? -23.404 1.518 32.047 1.00 57.66 87 ALA A O 1
ATOM 647 N N . ASN A 1 88 ? -21.766 0.875 30.665 1.00 58.22 88 ASN A N 1
ATOM 648 C CA . ASN A 1 88 ? -20.851 1.982 30.965 1.00 58.22 88 ASN A CA 1
ATOM 649 C C . ASN A 1 88 ? -20.924 3.088 29.885 1.00 58.22 88 ASN A C 1
ATOM 651 O O . ASN A 1 88 ? -21.655 2.968 28.902 1.00 58.22 88 ASN A O 1
ATOM 655 N N . ALA A 1 89 ? -20.211 4.204 30.089 1.00 63.50 89 ALA A N 1
ATOM 656 C CA . ALA A 1 89 ? -20.341 5.417 29.268 1.00 63.50 89 ALA A CA 1
ATOM 657 C C . ALA A 1 89 ? -20.136 5.181 27.747 1.00 63.50 89 ALA A C 1
ATOM 659 O O . ALA A 1 89 ? -19.333 4.325 27.370 1.00 63.50 89 ALA A O 1
ATOM 660 N N . PRO A 1 90 ? -20.809 5.951 26.858 1.00 79.12 90 PRO A N 1
ATOM 661 C CA . PRO A 1 90 ? -20.796 5.692 25.416 1.00 79.12 90 PRO A CA 1
ATOM 662 C C . PRO A 1 90 ? -19.383 5.661 24.821 1.00 79.12 90 PRO A C 1
ATOM 664 O O . PRO A 1 90 ? -18.674 6.668 24.860 1.00 79.12 90 PRO A O 1
ATOM 667 N N . LEU A 1 91 ? -19.004 4.529 24.210 1.00 83.88 91 LEU A N 1
ATOM 668 C CA . LEU A 1 91 ? -17.647 4.297 23.687 1.00 83.88 91 LEU A CA 1
ATOM 669 C C . LEU A 1 91 ? -17.144 5.409 22.758 1.00 83.88 91 LEU A C 1
ATOM 671 O O . LEU A 1 91 ? -15.967 5.750 22.810 1.00 83.88 91 LEU A O 1
ATOM 675 N N . GLU A 1 92 ? -18.022 5.996 21.937 1.00 86.19 92 GLU A N 1
ATOM 676 C CA . GLU A 1 92 ? -17.685 7.118 21.048 1.00 86.19 92 GLU A CA 1
ATOM 677 C C . GLU A 1 92 ? -17.068 8.290 21.825 1.00 86.19 92 GLU A C 1
ATOM 679 O O . GLU A 1 92 ? -16.039 8.830 21.421 1.00 86.19 92 GLU A O 1
ATOM 684 N N . ARG A 1 93 ? -17.640 8.627 22.989 1.00 87.81 93 ARG A N 1
ATOM 685 C CA . ARG A 1 93 ? -17.099 9.661 23.871 1.00 87.81 93 ARG A CA 1
ATOM 686 C C . ARG A 1 93 ? -15.776 9.222 24.490 1.00 87.81 93 ARG A C 1
ATOM 688 O O . ARG A 1 93 ? -14.820 9.983 24.444 1.00 87.81 93 ARG A O 1
ATOM 695 N N . THR A 1 94 ? -15.695 8.004 25.026 1.00 91.31 94 THR A N 1
ATOM 696 C CA . THR A 1 94 ? -14.451 7.494 25.629 1.00 91.31 94 THR A CA 1
ATOM 697 C C . THR A 1 94 ? -13.291 7.479 24.631 1.00 91.31 94 THR A C 1
ATOM 699 O O . THR A 1 94 ? -12.165 7.770 25.019 1.00 91.31 94 THR A O 1
ATOM 702 N N . ILE A 1 95 ? -13.548 7.189 23.352 1.00 91.56 95 ILE A N 1
ATOM 703 C CA . ILE A 1 95 ? -12.540 7.231 22.285 1.00 91.56 95 ILE A CA 1
ATOM 704 C C . ILE A 1 95 ? -12.106 8.674 21.993 1.00 91.56 95 ILE A C 1
ATOM 706 O O . ILE A 1 95 ? -10.909 8.937 21.943 1.00 91.56 95 ILE A O 1
ATOM 710 N N . VAL A 1 96 ? -13.043 9.617 21.836 1.00 93.50 96 VAL A N 1
ATOM 711 C CA . VAL A 1 96 ? -12.715 11.029 21.548 1.00 93.50 96 VAL A CA 1
ATOM 712 C C . VAL A 1 96 ? -11.997 11.702 22.722 1.00 93.50 96 VAL A C 1
ATOM 714 O O . VAL A 1 96 ? -10.990 12.375 22.502 1.00 93.50 96 VAL A O 1
ATOM 717 N N . ASP A 1 97 ? -12.451 11.459 23.956 1.00 94.44 97 ASP A N 1
ATOM 718 C CA . ASP A 1 97 ? -11.817 11.958 25.181 1.00 94.44 97 ASP A CA 1
ATOM 719 C C . ASP A 1 97 ? -10.392 11.367 25.337 1.00 94.44 97 ASP A C 1
ATOM 721 O O . ASP A 1 97 ? -9.470 12.080 25.722 1.00 94.44 97 ASP A O 1
ATOM 725 N N . ARG A 1 98 ? -10.165 10.090 24.969 1.00 94.81 98 ARG A N 1
ATOM 726 C CA . ARG A 1 98 ? -8.829 9.444 24.972 1.00 94.81 98 ARG A CA 1
ATOM 727 C C . ARG A 1 98 ? -7.900 9.873 23.836 1.00 94.81 98 ARG A C 1
ATOM 729 O O . ARG A 1 98 ? -6.696 9.679 23.960 1.00 94.81 98 ARG A O 1
ATOM 736 N N . LEU A 1 99 ? -8.442 10.407 22.745 1.00 95.19 99 LEU A N 1
ATOM 737 C CA . LEU A 1 99 ? -7.673 10.984 21.641 1.00 95.19 99 LEU A CA 1
ATOM 738 C C . LEU A 1 99 ? -7.429 12.489 21.822 1.00 95.19 99 LEU A C 1
ATOM 740 O O . LEU A 1 99 ? -6.840 13.098 20.936 1.00 95.19 99 LEU A O 1
ATOM 744 N N . GLU A 1 100 ? -7.908 13.103 22.911 1.00 95.62 100 GLU A N 1
ATOM 745 C CA . GLU A 1 100 ? -7.809 14.552 23.156 1.00 95.62 100 GLU A CA 1
ATOM 746 C C . GLU A 1 100 ? -8.349 15.380 21.967 1.00 95.62 100 GLU A C 1
ATOM 748 O O . GLU A 1 100 ? -7.814 16.423 21.600 1.00 95.62 100 GLU A O 1
ATOM 753 N N . PHE A 1 101 ? -9.408 14.875 21.315 1.00 93.62 101 PHE A N 1
ATOM 754 C CA . PHE A 1 101 ? -9.979 15.390 20.056 1.00 93.62 101 PHE A CA 1
ATOM 755 C C . PHE A 1 101 ? -9.023 15.399 18.835 1.00 93.62 101 PHE A C 1
ATOM 757 O O . PHE A 1 101 ? -9.429 15.812 17.744 1.00 93.62 101 PHE A O 1
ATOM 764 N N . ASN A 1 102 ? -7.799 14.869 18.949 1.00 94.38 102 ASN A N 1
ATOM 765 C CA . ASN A 1 102 ? -6.820 14.756 17.865 1.00 94.38 102 ASN A CA 1
ATOM 766 C C . ASN A 1 102 ? -7.161 13.615 16.883 1.00 94.38 102 ASN A C 1
ATOM 768 O O . ASN A 1 102 ? -6.542 12.552 16.854 1.00 94.38 102 ASN A O 1
ATOM 772 N N . MET A 1 103 ? -8.172 13.850 16.047 1.00 91.00 103 MET A N 1
ATOM 773 C CA . MET A 1 103 ? -8.650 12.900 15.032 1.00 91.00 103 MET A CA 1
ATOM 774 C C . MET A 1 103 ? -7.909 13.009 13.680 1.00 91.00 103 MET A C 1
ATOM 776 O O . MET A 1 103 ? -8.205 12.258 12.751 1.00 91.00 103 MET A O 1
ATOM 780 N N . SER A 1 104 ? -6.954 13.936 13.546 1.00 91.88 104 SER A N 1
ATOM 781 C CA . SER A 1 104 ? -6.364 14.360 12.262 1.00 91.88 104 SER A CA 1
ATOM 782 C C . SER A 1 104 ? -4.955 13.800 12.028 1.00 91.88 104 SER A C 1
ATOM 784 O O . SER A 1 104 ? -3.999 14.549 11.826 1.00 91.88 104 SER A O 1
ATOM 786 N N . VAL A 1 105 ? -4.814 12.472 12.040 1.00 91.06 105 VAL A N 1
ATOM 787 C CA . VAL A 1 105 ? -3.519 11.792 11.838 1.00 91.06 105 VAL A CA 1
ATOM 788 C C . VAL A 1 105 ? -3.207 11.502 10.355 1.00 91.06 105 VAL A C 1
ATOM 790 O O . VAL A 1 105 ? -4.119 11.198 9.579 1.00 91.06 105 VAL A O 1
ATOM 793 N N . PRO A 1 106 ? -1.930 11.542 9.917 1.00 92.69 106 PRO A N 1
ATOM 794 C CA . PRO A 1 106 ? -1.550 11.143 8.561 1.00 92.69 106 PRO A CA 1
ATOM 795 C C . PRO A 1 106 ? -1.838 9.658 8.293 1.00 92.69 106 PRO A C 1
ATOM 797 O O . PRO A 1 106 ? -1.409 8.787 9.044 1.00 92.69 106 PRO A O 1
ATOM 800 N N . THR A 1 107 ? -2.498 9.353 7.174 1.00 95.38 107 THR A N 1
ATOM 801 C CA . THR A 1 107 ? -2.725 7.971 6.707 1.00 95.38 107 THR A CA 1
ATOM 802 C C . THR A 1 107 ? -1.904 7.684 5.442 1.00 95.38 107 THR A C 1
ATOM 804 O O . THR A 1 107 ? -1.542 8.630 4.734 1.00 95.38 107 THR A O 1
ATOM 807 N N . PRO A 1 108 ? -1.632 6.411 5.081 1.00 97.06 108 PRO A N 1
ATOM 808 C CA . PRO A 1 108 ? -0.898 6.092 3.850 1.00 97.06 108 PRO A CA 1
ATOM 809 C C . PRO A 1 108 ? -1.572 6.657 2.588 1.00 97.06 108 PRO A C 1
ATOM 811 O O . PRO A 1 108 ? -0.901 7.097 1.655 1.00 97.06 108 PRO A O 1
ATOM 814 N N . TYR A 1 109 ? -2.908 6.743 2.592 1.00 95.50 109 TYR A N 1
ATOM 815 C CA . TYR A 1 109 ? -3.699 7.350 1.518 1.00 95.50 109 TYR A CA 1
ATOM 816 C C . TYR A 1 109 ? -3.319 8.820 1.238 1.00 95.50 109 TYR A C 1
ATOM 818 O O . TYR A 1 109 ? -3.307 9.237 0.077 1.00 95.50 109 TYR A O 1
ATOM 826 N N . CYS A 1 110 ? -2.947 9.593 2.267 1.00 94.69 110 CYS A N 1
ATOM 827 C CA . CYS A 1 110 ? -2.521 10.989 2.113 1.00 94.69 110 CYS A CA 1
ATOM 828 C C . CYS A 1 110 ? -1.244 11.116 1.263 1.00 94.69 110 CYS A C 1
ATOM 830 O O . CYS A 1 110 ? -1.125 12.035 0.453 1.00 94.69 110 CYS A O 1
ATOM 832 N N . PHE A 1 111 ? -0.307 10.174 1.410 1.00 98.12 111 PHE A N 1
ATOM 833 C CA . PHE A 1 111 ? 0.950 10.144 0.658 1.00 98.12 111 PHE A CA 1
ATOM 834 C C . PHE A 1 111 ? 0.773 9.536 -0.740 1.00 98.12 111 PHE A C 1
ATOM 836 O O . PHE A 1 111 ? 1.277 10.083 -1.725 1.00 98.12 111 PHE A O 1
ATOM 843 N N . MET A 1 112 ? -0.017 8.461 -0.844 1.00 96.81 112 MET A N 1
ATOM 844 C CA . MET A 1 112 ? -0.296 7.736 -2.090 1.00 96.81 112 MET A CA 1
ATOM 845 C C . MET A 1 112 ? -0.649 8.642 -3.268 1.00 96.81 112 MET A C 1
ATOM 847 O O . MET A 1 112 ? -0.067 8.519 -4.342 1.00 96.81 112 MET A O 1
ATOM 851 N N . ARG A 1 113 ? -1.566 9.598 -3.069 1.00 93.88 113 ARG A N 1
ATOM 852 C CA . ARG A 1 113 ? -2.039 10.506 -4.131 1.00 93.88 113 ARG A CA 1
ATOM 853 C C . ARG A 1 113 ? -0.922 11.354 -4.757 1.00 93.88 113 ARG A C 1
ATOM 855 O O . ARG A 1 113 ? -1.036 11.730 -5.921 1.00 93.88 113 ARG A O 1
ATOM 862 N N . ARG A 1 114 ? 0.145 11.647 -4.005 1.00 97.19 114 ARG A N 1
ATOM 863 C CA . ARG A 1 114 ? 1.342 12.365 -4.476 1.00 97.19 114 ARG A CA 1
ATOM 864 C C . ARG A 1 114 ? 2.353 11.410 -5.107 1.00 97.19 114 ARG A C 1
ATOM 866 O O . ARG A 1 114 ? 2.894 11.718 -6.165 1.00 97.19 114 ARG A O 1
ATOM 873 N N . PHE A 1 115 ? 2.600 10.269 -4.471 1.00 98.44 115 PHE A N 1
ATOM 874 C CA . PHE A 1 115 ? 3.636 9.323 -4.892 1.00 98.44 115 PHE A CA 1
ATOM 875 C C . PHE A 1 115 ? 3.261 8.583 -6.184 1.00 98.44 115 PHE A C 1
ATOM 877 O O . PHE A 1 115 ? 4.096 8.464 -7.073 1.00 98.44 115 PHE A O 1
ATOM 884 N N . LEU A 1 116 ? 1.990 8.208 -6.359 1.00 98.12 116 LEU A N 1
ATOM 885 C CA . LEU A 1 116 ? 1.468 7.639 -7.608 1.00 98.12 116 LEU A CA 1
ATOM 886 C C . LEU A 1 116 ? 1.676 8.579 -8.809 1.00 98.12 116 LEU A C 1
ATOM 888 O O . LEU A 1 116 ? 2.103 8.146 -9.878 1.00 98.12 116 LEU A O 1
ATOM 892 N N . LYS A 1 117 ? 1.462 9.891 -8.616 1.00 97.50 117 LYS A N 1
ATOM 893 C CA . LYS A 1 117 ? 1.723 10.902 -9.654 1.00 97.50 117 LYS A CA 1
ATOM 894 C C . LYS A 1 117 ? 3.216 11.012 -9.992 1.00 97.50 117 LYS A C 1
ATOM 896 O O . LYS A 1 117 ? 3.548 11.166 -11.161 1.00 97.50 117 LYS A O 1
ATOM 901 N N . ALA A 1 118 ? 4.102 10.918 -8.998 1.00 96.81 118 ALA A N 1
ATOM 902 C CA . ALA A 1 118 ? 5.552 10.892 -9.215 1.00 96.81 118 ALA A CA 1
ATOM 903 C C . ALA A 1 118 ? 6.018 9.618 -9.946 1.00 96.81 118 ALA A C 1
ATOM 905 O O . ALA A 1 118 ? 6.933 9.680 -10.762 1.00 96.81 118 ALA A O 1
ATOM 906 N N . ALA A 1 119 ? 5.348 8.490 -9.697 1.00 96.38 119 ALA A N 1
ATOM 907 C CA . ALA A 1 119 ? 5.589 7.205 -10.347 1.00 96.38 119 ALA A CA 1
ATOM 908 C C . ALA A 1 119 ? 4.966 7.074 -11.753 1.00 96.38 119 ALA A C 1
ATOM 910 O O . ALA A 1 119 ? 5.080 6.012 -12.362 1.00 96.38 119 ALA A O 1
ATOM 911 N N . GLY A 1 120 ? 4.283 8.110 -12.262 1.00 95.19 120 GLY A N 1
ATOM 912 C CA . GLY A 1 120 ? 3.613 8.075 -13.569 1.00 95.19 120 GLY A CA 1
ATOM 913 C C . GLY A 1 120 ? 2.497 7.027 -13.664 1.00 95.19 120 GLY A C 1
ATOM 914 O O . GLY A 1 120 ? 2.276 6.470 -14.734 1.00 95.19 120 GLY A O 1
ATOM 915 N N . SER A 1 121 ? 1.836 6.707 -12.545 1.00 96.44 121 SER A N 1
ATOM 916 C CA . SER A 1 121 ? 1.022 5.494 -12.417 1.00 96.44 121 SER A CA 1
ATOM 917 C C . SER A 1 121 ? -0.183 5.426 -13.356 1.00 96.44 121 SER A C 1
ATOM 919 O O . SER A 1 121 ? -1.011 6.341 -13.385 1.00 96.44 121 SER A O 1
ATOM 921 N N . ASP A 1 122 ? -0.360 4.270 -13.993 1.00 96.62 122 ASP A N 1
ATOM 922 C CA . ASP A 1 122 ? -1.618 3.879 -14.619 1.00 96.62 122 ASP A CA 1
ATOM 923 C C . ASP A 1 122 ? -2.646 3.392 -13.570 1.00 96.62 122 ASP A C 1
ATOM 925 O O . ASP A 1 122 ? -2.381 3.331 -12.362 1.00 96.62 122 ASP A O 1
ATOM 929 N N . LYS A 1 123 ? -3.844 3.007 -14.028 1.00 97.56 123 LYS A N 1
ATOM 930 C CA . LYS A 1 123 ? -4.904 2.528 -13.132 1.00 97.56 123 LYS A CA 1
ATOM 931 C C . LYS A 1 123 ? -4.608 1.148 -12.528 1.00 97.56 123 LYS A C 1
ATOM 933 O O . LYS A 1 123 ? -5.076 0.876 -11.421 1.00 97.56 123 LYS A O 1
ATOM 938 N N . LYS A 1 124 ? -3.841 0.289 -13.208 1.00 97.62 124 LYS A N 1
ATOM 939 C CA . LYS A 1 124 ? -3.433 -1.030 -12.701 1.00 97.62 124 LYS A CA 1
ATOM 940 C C . LYS A 1 124 ? -2.472 -0.876 -11.518 1.00 97.62 124 LYS A C 1
ATOM 942 O O . LYS A 1 124 ? -2.713 -1.474 -10.468 1.00 97.62 124 LYS A O 1
ATOM 947 N N . LEU A 1 125 ? -1.461 -0.013 -11.648 1.00 97.88 125 LEU A N 1
ATOM 948 C CA . LEU A 1 125 ? -0.521 0.322 -10.577 1.00 97.88 125 LEU A CA 1
ATOM 949 C C . LEU A 1 125 ? -1.222 0.999 -9.392 1.00 97.88 125 LEU A C 1
ATOM 951 O O . LEU A 1 125 ? -0.975 0.621 -8.248 1.00 97.88 125 LEU A O 1
ATOM 955 N N . GLU A 1 126 ? -2.142 1.937 -9.642 1.00 98.25 126 GLU A N 1
ATOM 956 C CA . GLU A 1 126 ? -2.953 2.570 -8.589 1.00 98.25 126 GLU A CA 1
ATOM 957 C C . GLU A 1 126 ? -3.723 1.529 -7.752 1.00 98.25 126 GLU A C 1
ATOM 959 O O . GLU A 1 126 ? -3.621 1.507 -6.523 1.00 98.25 126 GLU A O 1
ATOM 964 N N . LEU A 1 127 ? -4.473 0.643 -8.418 1.00 98.56 127 LEU A N 1
ATOM 965 C CA . LEU A 1 127 ? -5.324 -0.354 -7.763 1.00 98.56 127 LEU A CA 1
ATOM 966 C C . LEU A 1 127 ? -4.515 -1.401 -6.991 1.00 98.56 127 LEU A C 1
ATOM 968 O O . LEU A 1 127 ? -4.900 -1.763 -5.878 1.00 98.56 127 LEU A O 1
ATOM 972 N N . LEU A 1 128 ? -3.390 -1.859 -7.546 1.00 98.56 128 LEU A N 1
ATOM 973 C CA . LEU A 1 128 ? -2.518 -2.819 -6.875 1.00 98.56 128 LEU A CA 1
ATOM 974 C C . LEU A 1 128 ? -1.794 -2.194 -5.670 1.00 98.56 128 LEU A C 1
ATOM 976 O O . LEU A 1 128 ? -1.710 -2.818 -4.615 1.00 98.56 128 LEU A O 1
ATOM 980 N N . SER A 1 129 ? -1.351 -0.940 -5.777 1.00 98.56 129 SER A N 1
ATOM 981 C CA . SER A 1 129 ? -0.725 -0.226 -4.655 1.00 98.56 129 SER A CA 1
ATOM 982 C C . SER A 1 129 ? -1.704 -0.046 -3.484 1.00 98.56 129 SER A C 1
ATOM 984 O O . SER A 1 129 ? -1.344 -0.265 -2.328 1.00 98.56 129 SER A O 1
ATOM 986 N N . PHE A 1 130 ? -2.973 0.292 -3.757 1.00 98.56 130 PHE A N 1
ATOM 987 C CA . PHE A 1 130 ? -3.996 0.377 -2.705 1.00 98.56 130 PHE A CA 1
ATOM 988 C C . PHE A 1 130 ? -4.371 -0.987 -2.106 1.00 98.56 130 PHE A C 1
ATOM 990 O O . PHE A 1 130 ? -4.632 -1.062 -0.905 1.00 98.56 130 PHE A O 1
ATOM 997 N N . PHE A 1 131 ? -4.343 -2.064 -2.894 1.00 98.62 131 PHE A N 1
ATOM 998 C CA . PHE A 1 131 ? -4.508 -3.427 -2.385 1.00 98.62 131 PHE A CA 1
ATOM 999 C C . PHE A 1 131 ? -3.416 -3.799 -1.371 1.00 98.62 131 PHE A C 1
ATOM 1001 O O . PHE A 1 131 ? -3.739 -4.259 -0.276 1.00 98.62 131 PHE A O 1
ATOM 1008 N N . LEU A 1 132 ? -2.142 -3.548 -1.695 1.00 98.62 132 LEU A N 1
ATOM 1009 C CA . LEU A 1 132 ? -1.014 -3.834 -0.799 1.00 98.62 132 LEU A CA 1
ATOM 1010 C C . LEU A 1 132 ? -1.072 -3.001 0.491 1.00 98.62 132 LEU A C 1
ATOM 1012 O O . LEU A 1 132 ? -0.816 -3.530 1.574 1.00 98.62 132 LEU A O 1
ATOM 1016 N N . ILE A 1 133 ? -1.503 -1.737 0.409 1.00 98.31 133 ILE A N 1
ATOM 1017 C CA . ILE A 1 133 ? -1.753 -0.916 1.603 1.00 98.31 133 ILE A CA 1
ATOM 1018 C C . ILE A 1 133 ? -2.861 -1.521 2.463 1.00 98.31 133 ILE A C 1
ATOM 1020 O O . ILE A 1 133 ? -2.660 -1.688 3.663 1.00 98.31 133 ILE A O 1
ATOM 1024 N N . GLU A 1 134 ? -4.008 -1.889 1.888 1.00 98.12 134 GLU A N 1
ATOM 1025 C CA . GLU A 1 134 ? -5.098 -2.490 2.666 1.00 98.12 134 GLU A CA 1
ATOM 1026 C C . GLU A 1 134 ? -4.733 -3.859 3.260 1.00 98.12 134 GLU A C 1
ATOM 1028 O O . GLU A 1 134 ? -5.232 -4.182 4.335 1.00 98.12 134 GLU A O 1
ATOM 1033 N N . LEU A 1 135 ? -3.827 -4.627 2.640 1.00 97.81 135 LEU A N 1
ATOM 1034 C CA . LEU A 1 135 ? -3.222 -5.796 3.288 1.00 97.81 135 LEU A CA 1
ATOM 1035 C C . LEU A 1 135 ? -2.343 -5.392 4.480 1.00 97.81 135 LEU A C 1
ATOM 1037 O O . LEU A 1 135 ? -2.466 -5.980 5.550 1.00 97.81 135 LEU A O 1
ATOM 1041 N N . SER A 1 136 ? -1.487 -4.375 4.333 1.00 97.50 136 SER A N 1
ATOM 1042 C CA . SER A 1 136 ? -0.626 -3.927 5.437 1.00 97.50 136 SER A CA 1
ATOM 1043 C C . SER A 1 136 ? -1.402 -3.328 6.617 1.00 97.50 136 SER A C 1
ATOM 1045 O O . SER A 1 136 ? -0.978 -3.474 7.757 1.00 97.50 136 SER A O 1
ATOM 1047 N N . LEU A 1 137 ? -2.574 -2.730 6.374 1.00 96.06 137 LEU A N 1
ATOM 1048 C CA . LEU A 1 137 ? -3.454 -2.196 7.422 1.00 96.06 137 LEU A CA 1
ATOM 1049 C C . LEU A 1 137 ? -4.127 -3.280 8.287 1.00 96.06 137 LEU A C 1
ATOM 1051 O O . LEU A 1 137 ? -4.706 -2.938 9.316 1.00 96.06 137 LEU A O 1
ATOM 1055 N N . VAL A 1 138 ? -4.076 -4.561 7.893 1.00 94.56 138 VAL A N 1
ATOM 1056 C CA . VAL A 1 138 ? -4.642 -5.682 8.670 1.00 94.56 138 VAL A CA 1
ATOM 1057 C C . VAL A 1 138 ? -3.589 -6.620 9.277 1.00 94.56 138 VAL A C 1
ATOM 1059 O O . VAL A 1 138 ? -3.969 -7.594 9.926 1.00 94.56 138 VAL A O 1
ATOM 1062 N N . ASP A 1 139 ? -2.289 -6.332 9.123 1.00 94.88 139 ASP A N 1
ATOM 1063 C CA . ASP A 1 139 ? -1.204 -7.075 9.783 1.00 94.88 139 ASP A CA 1
ATOM 1064 C C . ASP A 1 139 ? -0.444 -6.201 10.793 1.00 94.88 139 ASP A C 1
ATOM 1066 O O . ASP A 1 139 ? 0.131 -5.164 10.463 1.00 94.88 139 ASP A O 1
ATOM 1070 N N . TYR A 1 140 ? -0.411 -6.660 12.046 1.00 95.81 140 TYR A N 1
ATOM 1071 C CA . TYR A 1 140 ? 0.193 -5.944 13.170 1.00 95.81 140 TYR A CA 1
ATOM 1072 C C . TYR A 1 140 ? 1.690 -5.640 12.978 1.00 95.81 140 TYR A C 1
ATOM 1074 O O . TYR A 1 140 ? 2.174 -4.612 13.451 1.00 95.81 140 TYR A O 1
ATOM 1082 N N . LYS A 1 141 ? 2.441 -6.485 12.257 1.00 96.69 141 LYS A N 1
ATOM 1083 C CA . LYS A 1 141 ? 3.887 -6.298 12.052 1.00 96.69 141 LYS A CA 1
ATOM 1084 C C . LYS A 1 141 ? 4.200 -5.067 11.199 1.00 96.69 141 LYS A C 1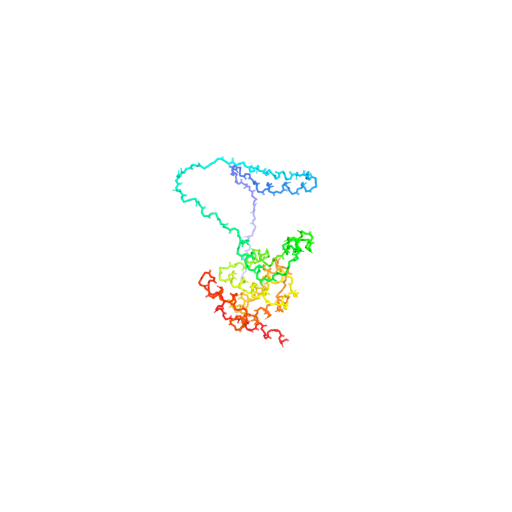
ATOM 1086 O O . LYS A 1 141 ? 5.296 -4.521 11.305 1.00 96.69 141 LYS A O 1
ATOM 1091 N N . MET A 1 142 ? 3.256 -4.622 10.368 1.00 97.81 142 MET A N 1
ATOM 1092 C CA . MET A 1 142 ? 3.432 -3.455 9.496 1.00 97.81 142 MET A CA 1
ATOM 1093 C C . MET A 1 142 ? 3.374 -2.125 10.259 1.00 97.81 142 MET A C 1
ATOM 1095 O O . MET A 1 142 ? 3.821 -1.111 9.729 1.00 97.81 142 MET A O 1
ATOM 1099 N N . LEU A 1 143 ? 2.917 -2.123 11.521 1.00 96.31 143 LEU A N 1
ATOM 1100 C CA . LEU A 1 143 ? 2.910 -0.937 12.389 1.00 96.31 143 LEU A CA 1
ATOM 1101 C C . LEU A 1 143 ? 4.316 -0.384 12.686 1.00 96.31 143 LEU A C 1
ATOM 1103 O O . LEU A 1 143 ? 4.432 0.761 13.114 1.00 96.31 143 LEU A O 1
ATOM 1107 N N . LYS A 1 144 ? 5.387 -1.152 12.419 1.00 97.06 144 LYS A N 1
ATOM 1108 C CA . LYS A 1 144 ? 6.772 -0.655 12.490 1.00 97.06 144 LYS A CA 1
ATOM 1109 C C . LYS A 1 144 ? 7.098 0.398 11.414 1.00 97.06 144 LYS A C 1
ATOM 1111 O O . LYS A 1 144 ? 8.114 1.080 11.522 1.00 97.06 144 LYS A O 1
ATOM 1116 N N . PHE A 1 145 ? 6.267 0.534 10.375 1.00 98.12 145 PHE A N 1
ATOM 1117 C CA . PHE A 1 145 ? 6.479 1.468 9.270 1.00 98.12 145 PHE A CA 1
ATOM 1118 C C . PHE A 1 145 ? 5.557 2.689 9.353 1.00 98.12 145 PHE A C 1
ATOM 1120 O O . PHE A 1 145 ? 4.337 2.578 9.458 1.00 98.12 145 PHE A O 1
ATOM 1127 N N . GLN A 1 146 ? 6.145 3.877 9.206 1.00 97.62 146 GLN A N 1
ATOM 1128 C CA . GLN A 1 146 ? 5.395 5.130 9.114 1.00 97.62 146 GLN A CA 1
ATOM 1129 C C . GLN A 1 146 ? 4.508 5.205 7.846 1.00 97.62 146 GLN A C 1
ATOM 1131 O O . GLN A 1 146 ? 4.852 4.611 6.818 1.00 97.62 146 GLN A O 1
ATOM 1136 N N . PRO A 1 147 ? 3.401 5.978 7.852 1.00 98.06 147 PRO A N 1
ATOM 1137 C CA . PRO A 1 147 ? 2.436 6.012 6.745 1.00 98.06 147 PRO A CA 1
ATOM 1138 C C . PRO A 1 147 ? 3.008 6.366 5.361 1.00 98.06 147 PRO A C 1
ATOM 1140 O O . PRO A 1 147 ? 2.513 5.875 4.346 1.00 98.06 147 PRO A O 1
ATOM 1143 N N . SER A 1 148 ? 4.058 7.188 5.304 1.00 98.38 148 SER A N 1
ATOM 1144 C CA . SER A 1 148 ? 4.789 7.516 4.073 1.00 98.38 148 SER A CA 1
ATOM 1145 C C . SER A 1 148 ? 5.609 6.337 3.538 1.00 98.38 148 SER A C 1
ATOM 1147 O O . SER A 1 148 ? 5.622 6.109 2.330 1.00 98.38 148 SER A O 1
ATOM 1149 N N . MET A 1 149 ? 6.249 5.565 4.421 1.00 98.50 149 MET A N 1
ATOM 1150 C CA . MET A 1 149 ? 7.008 4.362 4.063 1.00 98.50 149 MET A CA 1
ATOM 1151 C C . MET A 1 149 ? 6.074 3.288 3.491 1.00 98.50 149 MET A C 1
ATOM 1153 O O . MET A 1 149 ? 6.352 2.741 2.427 1.00 98.50 149 MET A O 1
ATOM 1157 N N . LEU A 1 150 ? 4.915 3.065 4.125 1.00 98.56 150 LEU A N 1
ATOM 1158 C CA . LEU A 1 150 ? 3.872 2.173 3.600 1.00 98.56 150 LEU A CA 1
ATOM 1159 C C . LEU A 1 150 ? 3.407 2.598 2.195 1.00 98.56 150 LEU A C 1
ATOM 1161 O O . LEU A 1 150 ? 3.278 1.759 1.310 1.00 98.56 150 LEU A O 1
ATOM 1165 N N . ALA A 1 151 ? 3.193 3.897 1.962 1.00 98.62 151 ALA A N 1
ATOM 1166 C CA . ALA A 1 151 ? 2.773 4.397 0.653 1.00 98.62 151 ALA A CA 1
ATOM 1167 C C . ALA A 1 151 ? 3.849 4.242 -0.437 1.00 98.62 151 ALA A C 1
ATOM 1169 O O . ALA A 1 151 ? 3.524 3.891 -1.568 1.00 98.62 151 ALA A O 1
ATOM 1170 N N . ALA A 1 152 ? 5.121 4.498 -0.119 1.00 98.56 152 ALA A N 1
ATOM 1171 C CA . ALA A 1 152 ? 6.216 4.369 -1.080 1.00 98.56 152 ALA A CA 1
ATOM 1172 C C . ALA A 1 152 ? 6.520 2.897 -1.413 1.00 98.56 152 ALA A C 1
ATOM 1174 O O . ALA A 1 152 ? 6.564 2.532 -2.588 1.00 98.56 152 ALA A O 1
ATOM 1175 N N . ALA A 1 153 ? 6.642 2.044 -0.391 1.00 98.31 153 ALA A N 1
ATOM 1176 C CA . ALA A 1 153 ? 6.911 0.617 -0.551 1.00 98.31 153 ALA A CA 1
ATOM 1177 C C . ALA A 1 153 ? 5.780 -0.118 -1.285 1.00 98.31 153 ALA A C 1
ATOM 1179 O O . ALA A 1 153 ? 6.055 -0.990 -2.105 1.00 98.31 153 ALA A O 1
ATOM 1180 N N . ALA A 1 154 ? 4.514 0.263 -1.070 1.00 98.56 154 ALA A N 1
ATOM 1181 C CA . ALA A 1 154 ? 3.391 -0.306 -1.814 1.00 98.56 154 ALA A CA 1
ATOM 1182 C C . ALA A 1 154 ? 3.460 0.003 -3.316 1.00 98.56 154 ALA A C 1
ATOM 1184 O O . ALA A 1 154 ? 3.158 -0.870 -4.125 1.00 98.56 154 ALA A O 1
ATOM 1185 N N . ILE A 1 155 ? 3.888 1.214 -3.697 1.00 98.44 155 ILE A N 1
ATOM 1186 C CA . ILE A 1 155 ? 4.050 1.596 -5.107 1.00 98.44 155 ILE A CA 1
ATOM 1187 C C . ILE A 1 155 ? 5.240 0.864 -5.730 1.00 98.44 155 ILE A C 1
ATOM 1189 O O . ILE A 1 155 ? 5.082 0.303 -6.809 1.00 98.44 155 ILE A O 1
ATOM 1193 N N . TYR A 1 156 ? 6.389 0.804 -5.048 1.00 98.12 156 TYR A N 1
ATOM 1194 C CA . TYR A 1 156 ? 7.546 0.026 -5.507 1.00 98.12 156 TYR A CA 1
ATOM 1195 C C . TYR A 1 156 ? 7.185 -1.459 -5.672 1.00 98.12 156 TYR A C 1
ATOM 1197 O O . TYR A 1 156 ? 7.293 -2.000 -6.766 1.00 98.12 156 TYR A O 1
ATOM 1205 N N . THR A 1 157 ? 6.614 -2.095 -4.644 1.00 98.06 157 THR A N 1
ATOM 1206 C CA . THR A 1 157 ? 6.171 -3.503 -4.692 1.00 98.06 157 THR A CA 1
ATOM 1207 C C . THR A 1 157 ? 5.160 -3.757 -5.814 1.00 98.06 157 THR A C 1
ATOM 1209 O O . THR A 1 157 ? 5.192 -4.809 -6.459 1.00 98.06 157 THR A O 1
ATOM 1212 N N . ALA A 1 158 ? 4.259 -2.806 -6.076 1.00 98.19 158 ALA A N 1
ATOM 1213 C CA . ALA A 1 158 ? 3.299 -2.903 -7.165 1.00 98.19 158 ALA A CA 1
ATOM 1214 C C . ALA A 1 158 ? 3.955 -2.708 -8.547 1.00 98.19 158 ALA A C 1
ATOM 1216 O O . ALA A 1 158 ? 3.606 -3.441 -9.467 1.00 98.19 158 ALA A O 1
ATOM 1217 N N . GLN A 1 159 ? 4.945 -1.820 -8.698 1.00 97.06 159 GLN A N 1
ATOM 1218 C CA . GLN A 1 159 ? 5.781 -1.745 -9.907 1.00 97.06 159 GLN A CA 1
ATOM 1219 C C . GLN A 1 159 ? 6.527 -3.070 -10.125 1.00 97.06 159 GLN A C 1
ATOM 1221 O O . GLN A 1 159 ? 6.413 -3.661 -11.196 1.00 97.06 159 GLN A O 1
ATOM 1226 N N . CYS A 1 160 ? 7.173 -3.609 -9.087 1.00 96.56 160 CYS A N 1
ATOM 1227 C CA . CYS A 1 160 ? 7.865 -4.898 -9.134 1.00 96.56 160 CYS A CA 1
ATOM 1228 C C . CYS A 1 160 ? 6.942 -6.066 -9.526 1.00 96.56 160 CYS A C 1
ATOM 1230 O O . CYS A 1 160 ? 7.336 -6.974 -10.254 1.00 96.56 160 CYS A O 1
ATOM 1232 N N . THR A 1 161 ? 5.688 -6.029 -9.069 1.00 97.00 161 THR A N 1
ATOM 1233 C CA . THR A 1 161 ? 4.659 -7.033 -9.386 1.00 97.00 161 THR A CA 1
ATOM 1234 C C . THR A 1 161 ? 4.148 -6.920 -10.827 1.00 97.00 161 THR A C 1
ATOM 1236 O O . THR A 1 161 ? 3.804 -7.925 -11.443 1.00 97.00 161 THR A O 1
ATOM 1239 N N . LEU A 1 162 ? 4.066 -5.707 -11.380 1.00 95.81 162 LEU A N 1
ATOM 1240 C CA . LEU A 1 162 ? 3.489 -5.467 -12.707 1.00 95.81 162 LEU A CA 1
ATOM 1241 C C . LEU A 1 162 ? 4.510 -5.504 -13.847 1.00 95.81 162 LEU A C 1
ATOM 1243 O O . LEU A 1 162 ? 4.126 -5.790 -14.981 1.00 95.81 162 LEU A O 1
ATOM 1247 N N . ASN A 1 163 ? 5.777 -5.213 -13.551 1.00 92.62 163 ASN A N 1
ATOM 1248 C CA . ASN A 1 163 ? 6.828 -4.976 -14.538 1.00 92.62 163 ASN A CA 1
ATOM 1249 C C . ASN A 1 163 ? 8.085 -5.847 -14.327 1.00 92.62 163 ASN A C 1
ATOM 1251 O O . ASN A 1 163 ? 9.004 -5.770 -15.139 1.00 92.62 163 ASN A O 1
ATOM 1255 N N . GLY A 1 164 ? 8.143 -6.675 -13.277 1.00 89.00 164 GLY A N 1
ATOM 1256 C CA . GLY A 1 164 ? 9.341 -7.443 -12.919 1.00 89.00 164 GLY A CA 1
ATOM 1257 C C . GLY A 1 164 ? 10.374 -6.589 -12.179 1.00 89.00 164 GLY A C 1
ATOM 1258 O O . GLY A 1 164 ? 10.015 -5.646 -11.480 1.00 89.00 164 GLY A O 1
ATOM 1259 N N . CYS A 1 165 ? 11.664 -6.909 -12.295 1.00 74.56 165 CYS A N 1
ATOM 1260 C CA . CYS A 1 165 ? 12.707 -6.119 -11.636 1.00 74.56 165 CYS A CA 1
ATOM 1261 C C . CYS A 1 165 ? 12.796 -4.713 -12.263 1.00 74.56 165 CYS A C 1
ATOM 1263 O O . CYS A 1 165 ? 13.217 -4.562 -13.410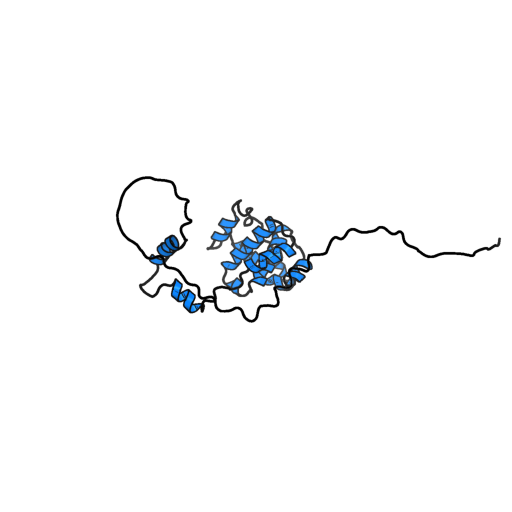 1.00 74.56 165 CYS A O 1
ATOM 1265 N N . VAL A 1 166 ? 12.380 -3.691 -11.511 1.00 75.56 166 VAL A N 1
ATOM 1266 C CA . VAL A 1 166 ? 12.382 -2.279 -11.916 1.00 75.56 166 VAL A CA 1
ATOM 1267 C C . VAL A 1 166 ? 13.069 -1.474 -10.827 1.00 75.56 166 VAL A C 1
ATOM 1269 O O . VAL A 1 166 ? 12.600 -1.460 -9.691 1.00 75.56 166 VAL A O 1
ATOM 1272 N N . SER A 1 167 ? 14.145 -0.778 -11.189 1.00 84.19 167 SER A N 1
ATOM 1273 C CA . SER A 1 167 ? 14.841 0.115 -10.269 1.00 84.19 167 SER A CA 1
ATOM 1274 C C . SER A 1 167 ? 13.980 1.323 -9.902 1.00 84.19 167 SER A C 1
ATOM 1276 O O . SER A 1 167 ? 13.252 1.891 -10.726 1.00 84.19 167 SER A O 1
ATOM 1278 N N . TRP A 1 168 ? 14.058 1.733 -8.641 1.00 94.62 168 TRP A N 1
ATOM 1279 C CA . TRP A 1 168 ? 13.265 2.828 -8.106 1.00 94.62 168 TRP A CA 1
ATOM 1280 C C . TRP A 1 168 ? 13.656 4.143 -8.782 1.00 94.62 168 TRP A C 1
ATOM 1282 O O . TRP A 1 168 ? 14.808 4.579 -8.744 1.00 94.62 168 TRP A O 1
ATOM 1292 N N . SER A 1 169 ? 12.698 4.781 -9.459 1.00 94.44 169 SER A N 1
ATOM 1293 C CA . SER A 1 169 ? 13.039 5.930 -10.296 1.00 94.44 169 SER A CA 1
ATOM 1294 C C . SER A 1 169 ? 13.498 7.127 -9.457 1.00 94.44 169 SER A C 1
ATOM 1296 O O . SER A 1 169 ? 12.916 7.445 -8.419 1.00 94.44 169 SER A O 1
ATOM 1298 N N . LYS A 1 170 ? 14.475 7.876 -9.976 1.00 95.50 170 LYS A N 1
ATOM 1299 C CA . LYS A 1 170 ? 14.988 9.119 -9.366 1.00 95.50 170 LYS A CA 1
ATOM 1300 C C . LYS A 1 170 ? 13.883 10.166 -9.136 1.00 95.50 170 LYS A C 1
ATOM 1302 O O . LYS A 1 170 ? 13.987 10.987 -8.232 1.00 95.50 170 LYS A O 1
ATOM 1307 N N . CYS A 1 171 ? 12.801 10.120 -9.922 1.00 96.19 171 CYS A N 1
ATOM 1308 C CA . CYS A 1 171 ? 11.594 10.925 -9.710 1.00 96.19 171 CYS A CA 1
ATOM 1309 C C . CYS A 1 171 ? 10.815 10.463 -8.465 1.00 96.19 171 CYS A C 1
ATOM 1311 O O . CYS A 1 171 ? 10.448 11.285 -7.621 1.00 96.19 171 CYS A O 1
ATOM 1313 N N . CYS A 1 172 ? 10.607 9.150 -8.321 1.00 96.69 172 CYS A N 1
ATOM 1314 C CA . CYS A 1 172 ? 9.988 8.557 -7.139 1.00 96.69 172 CYS A CA 1
ATOM 1315 C C . CYS A 1 172 ? 10.795 8.894 -5.880 1.00 96.69 172 CYS A C 1
ATOM 1317 O O . CYS A 1 172 ? 10.246 9.512 -4.973 1.00 96.69 172 CYS A O 1
ATOM 1319 N N . GLU A 1 173 ? 12.096 8.598 -5.863 1.00 97.50 173 GLU A N 1
ATOM 1320 C CA . GLU A 1 173 ? 13.013 8.903 -4.755 1.00 97.50 173 GLU A CA 1
ATOM 1321 C C . GLU A 1 173 ? 12.995 10.395 -4.374 1.00 97.50 173 GLU A C 1
ATOM 1323 O O . GLU A 1 173 ? 12.796 10.747 -3.207 1.00 97.50 173 GLU A O 1
ATOM 1328 N N . LEU A 1 174 ? 13.095 11.302 -5.356 1.00 97.62 174 LEU A N 1
ATOM 1329 C CA . LEU A 1 174 ? 13.036 12.748 -5.119 1.00 97.62 174 LEU A CA 1
ATOM 1330 C C . LEU A 1 174 ? 11.720 13.187 -4.453 1.00 97.62 174 LEU A C 1
ATOM 1332 O O . LEU A 1 174 ? 11.733 14.126 -3.644 1.00 97.62 174 LEU A O 1
ATOM 1336 N N . HIS A 1 175 ? 10.599 12.535 -4.775 1.00 97.44 175 HIS A N 1
ATOM 1337 C CA . HIS A 1 175 ? 9.275 12.873 -4.254 1.00 97.44 175 HIS A CA 1
ATOM 1338 C C . HIS A 1 175 ? 8.875 12.136 -2.965 1.00 97.44 175 HIS A C 1
ATOM 1340 O O . HIS A 1 175 ? 8.085 12.715 -2.210 1.00 97.44 175 HIS A O 1
ATOM 1346 N N . THR A 1 176 ? 9.395 10.929 -2.707 1.00 97.56 176 THR A N 1
ATOM 1347 C CA . THR A 1 176 ? 9.135 10.125 -1.495 1.00 97.56 176 THR A CA 1
ATOM 1348 C C . THR A 1 176 ? 10.146 10.355 -0.378 1.00 97.56 176 THR A C 1
ATOM 1350 O O . THR A 1 176 ? 9.767 10.256 0.785 1.00 97.56 176 THR A O 1
ATOM 1353 N N . LYS A 1 177 ? 11.393 10.704 -0.728 1.00 97.94 177 LYS A N 1
ATOM 1354 C CA . LYS A 1 177 ? 12.573 10.746 0.157 1.00 97.94 177 LYS A CA 1
ATOM 1355 C C . LYS A 1 177 ? 13.014 9.381 0.701 1.00 97.94 177 LYS A C 1
ATOM 1357 O O . LYS A 1 177 ? 13.628 9.331 1.761 1.00 97.94 177 LYS A O 1
ATOM 1362 N N . TYR A 1 178 ? 12.746 8.311 -0.049 1.00 98.25 178 TYR A N 1
ATOM 1363 C CA . TYR A 1 178 ? 13.283 6.975 0.222 1.00 98.25 178 TYR A CA 1
ATOM 1364 C C . TYR A 1 178 ? 14.023 6.421 -0.995 1.00 98.25 178 TYR A C 1
ATOM 1366 O O . TYR A 1 178 ? 13.483 6.491 -2.105 1.00 98.25 178 TYR A O 1
ATOM 1374 N N . SER A 1 179 ? 15.207 5.851 -0.765 1.00 97.12 179 SER A N 1
ATOM 1375 C CA . SER A 1 179 ? 15.942 5.039 -1.743 1.00 97.12 179 SER A CA 1
ATOM 1376 C C . SER A 1 179 ? 15.343 3.630 -1.854 1.00 97.12 179 SER A C 1
ATOM 1378 O O . SER A 1 179 ? 14.556 3.212 -1.004 1.00 97.12 179 SER A O 1
ATOM 1380 N N . GLU A 1 180 ? 15.719 2.874 -2.888 1.00 95.25 180 GLU A N 1
ATOM 1381 C CA . GLU A 1 180 ? 15.234 1.500 -3.109 1.00 95.25 180 GLU A CA 1
ATOM 1382 C C . GLU A 1 180 ? 15.538 0.561 -1.927 1.00 95.25 180 GLU A C 1
ATOM 1384 O O . GLU A 1 180 ? 14.658 -0.146 -1.437 1.00 95.25 180 GLU A O 1
ATOM 1389 N N . GLU A 1 181 ? 16.763 0.642 -1.405 1.00 95.12 181 GLU A N 1
ATOM 1390 C CA . GLU A 1 181 ? 17.240 -0.068 -0.213 1.00 95.12 181 GLU A CA 1
ATOM 1391 C C . GLU A 1 181 ? 16.330 0.170 1.005 1.00 95.12 181 GLU A C 1
ATOM 1393 O O . GLU A 1 181 ? 15.897 -0.774 1.668 1.00 95.12 181 GLU A O 1
ATOM 1398 N N . GLN A 1 182 ? 15.953 1.428 1.257 1.00 97.00 182 GLN A N 1
ATOM 1399 C CA . GLN A 1 182 ? 15.089 1.807 2.380 1.00 97.00 182 GLN A CA 1
ATOM 1400 C C . GLN A 1 182 ? 13.652 1.283 2.244 1.00 97.00 182 GLN A C 1
ATOM 1402 O O . GLN A 1 182 ? 12.960 1.135 3.253 1.00 97.00 182 GLN A O 1
ATOM 1407 N N . LEU A 1 183 ? 13.191 0.990 1.024 1.00 97.06 183 LEU A N 1
ATOM 1408 C CA . LEU A 1 183 ? 11.882 0.378 0.786 1.00 97.06 183 LEU A CA 1
ATOM 1409 C C . LEU A 1 183 ? 11.900 -1.148 0.942 1.00 97.06 183 LEU A C 1
ATOM 1411 O O . LEU A 1 183 ? 10.825 -1.741 1.074 1.00 97.06 183 LEU A O 1
ATOM 1415 N N . MET A 1 184 ? 13.069 -1.796 0.917 1.00 95.38 184 MET A N 1
ATOM 1416 C CA . MET A 1 184 ? 13.182 -3.238 0.673 1.00 95.38 184 MET A CA 1
ATOM 1417 C C . MET A 1 184 ? 12.532 -4.105 1.763 1.00 95.38 184 MET A C 1
ATOM 1419 O O . MET A 1 184 ? 11.740 -4.987 1.440 1.00 95.38 184 MET A O 1
ATOM 1423 N N . ASP A 1 185 ? 12.770 -3.835 3.051 1.00 96.75 185 ASP A N 1
ATOM 1424 C CA . ASP A 1 185 ? 12.153 -4.582 4.170 1.00 96.75 185 ASP A CA 1
ATOM 1425 C C . ASP A 1 185 ? 10.614 -4.472 4.157 1.00 96.75 185 ASP A C 1
ATOM 1427 O O . ASP A 1 185 ? 9.902 -5.478 4.214 1.00 96.75 185 ASP A O 1
ATOM 1431 N N . CYS A 1 186 ? 10.090 -3.256 3.971 1.00 98.06 186 CYS A N 1
ATOM 1432 C CA . CYS A 1 186 ? 8.650 -2.997 3.869 1.00 98.06 186 CYS A CA 1
ATOM 1433 C C . CYS A 1 186 ? 8.025 -3.707 2.660 1.00 98.06 186 CYS A C 1
ATOM 1435 O O . CYS A 1 186 ? 6.988 -4.362 2.777 1.00 98.06 186 CYS A O 1
ATOM 1437 N N . SER A 1 187 ? 8.701 -3.641 1.514 1.00 97.56 187 SER A N 1
ATOM 1438 C CA . SER A 1 187 ? 8.267 -4.260 0.260 1.00 97.56 187 SER A CA 1
ATOM 1439 C C . SER A 1 187 ? 8.282 -5.787 0.347 1.00 97.56 187 SER A C 1
ATOM 1441 O O . SER A 1 187 ? 7.316 -6.446 -0.035 1.00 97.56 187 SER A O 1
ATOM 1443 N N . THR A 1 188 ? 9.321 -6.357 0.962 1.00 97.19 188 THR A N 1
ATOM 1444 C CA . THR A 1 188 ? 9.431 -7.798 1.232 1.00 97.19 188 THR A CA 1
ATOM 1445 C C . THR A 1 188 ? 8.256 -8.286 2.083 1.00 97.19 188 THR A C 1
ATOM 1447 O O . THR A 1 188 ? 7.605 -9.273 1.738 1.00 97.19 188 THR A O 1
ATOM 1450 N N . MET A 1 189 ? 7.914 -7.562 3.155 1.00 97.81 189 MET A N 1
ATOM 1451 C CA . MET A 1 189 ? 6.750 -7.888 3.986 1.00 97.81 189 MET A CA 1
ATOM 1452 C C . MET A 1 189 ? 5.423 -7.746 3.220 1.00 97.81 189 MET A C 1
ATOM 1454 O O . MET A 1 189 ? 4.532 -8.578 3.391 1.00 97.81 189 MET A O 1
ATOM 1458 N N . MET A 1 190 ? 5.285 -6.767 2.319 1.00 98.12 190 MET A N 1
ATOM 1459 C CA . MET A 1 190 ? 4.105 -6.660 1.448 1.00 98.12 190 MET A CA 1
ATOM 1460 C C . MET A 1 190 ? 3.985 -7.827 0.453 1.00 98.12 190 MET A C 1
ATOM 1462 O O . MET A 1 190 ? 2.870 -8.289 0.205 1.00 98.12 190 MET A O 1
ATOM 1466 N N . VAL A 1 191 ? 5.095 -8.369 -0.062 1.00 97.69 191 VAL A N 1
ATOM 1467 C CA . VAL A 1 191 ? 5.093 -9.596 -0.886 1.00 97.69 191 VAL A CA 1
ATOM 1468 C C . VAL A 1 191 ? 4.715 -10.829 -0.056 1.00 97.69 191 VAL A C 1
ATOM 1470 O O . VAL A 1 191 ? 3.909 -11.645 -0.511 1.00 97.69 191 VAL A O 1
ATOM 1473 N N . GLU A 1 192 ? 5.226 -10.958 1.176 1.00 96.94 192 GLU A N 1
ATOM 1474 C CA . GLU A 1 192 ? 4.821 -12.024 2.107 1.00 96.94 192 GLU A CA 1
ATOM 1475 C C . GLU A 1 192 ? 3.303 -11.984 2.382 1.00 96.94 192 GLU A C 1
ATOM 1477 O O . GLU A 1 192 ? 2.635 -13.022 2.296 1.00 96.94 192 GLU A O 1
ATOM 1482 N N . LEU A 1 193 ? 2.743 -10.791 2.626 1.00 97.12 193 LEU A N 1
ATOM 1483 C CA . LEU A 1 193 ? 1.302 -10.571 2.808 1.00 97.12 193 LEU A CA 1
ATOM 1484 C C . LEU A 1 193 ? 0.495 -10.892 1.545 1.00 97.12 193 LEU A C 1
ATOM 1486 O O . LEU A 1 193 ? -0.514 -11.593 1.631 1.00 97.12 193 LEU A O 1
ATOM 1490 N N . HIS A 1 194 ? 0.940 -10.436 0.370 1.00 97.69 194 HIS A N 1
ATOM 1491 C CA . HIS A 1 194 ? 0.274 -10.706 -0.906 1.00 97.69 194 HIS A CA 1
ATOM 1492 C C . HIS A 1 194 ? 0.179 -12.220 -1.166 1.00 97.69 194 HIS A C 1
ATOM 1494 O O . HIS A 1 194 ? -0.912 -12.746 -1.389 1.00 97.69 194 HIS A O 1
ATOM 1500 N N . ARG A 1 195 ? 1.285 -12.955 -0.995 1.00 96.06 195 ARG A N 1
ATOM 1501 C CA . ARG A 1 195 ? 1.338 -14.424 -1.121 1.00 96.06 195 ARG A CA 1
ATOM 1502 C C . ARG A 1 195 ? 0.433 -15.158 -0.111 1.00 96.06 195 ARG A C 1
ATOM 1504 O O . ARG A 1 195 ? 0.022 -16.299 -0.357 1.00 96.06 195 ARG A O 1
ATOM 1511 N N . GLY A 1 196 ? 0.122 -14.529 1.024 1.00 95.44 196 GLY A N 1
ATOM 1512 C CA . GLY A 1 196 ? -0.808 -15.031 2.041 1.00 95.44 196 GLY A CA 1
ATOM 1513 C C . GLY A 1 196 ? -2.279 -14.632 1.841 1.00 95.44 196 GLY A C 1
ATOM 1514 O O . GLY A 1 196 ? -3.160 -15.299 2.387 1.00 95.44 196 GLY A O 1
ATOM 1515 N N . ALA A 1 197 ? -2.570 -13.593 1.053 1.00 95.81 197 ALA A N 1
ATOM 1516 C CA . ALA A 1 197 ? -3.841 -12.858 1.069 1.00 95.81 197 ALA A CA 1
ATOM 1517 C C . ALA A 1 197 ? -5.100 -13.710 0.810 1.00 95.81 197 ALA A C 1
ATOM 1519 O O . ALA A 1 197 ? -6.145 -13.477 1.422 1.00 95.81 197 ALA A O 1
ATOM 1520 N N . ALA A 1 198 ? -5.004 -14.718 -0.061 1.00 94.62 198 ALA A N 1
ATOM 1521 C CA . ALA A 1 198 ? -6.103 -15.637 -0.370 1.00 94.62 198 ALA A CA 1
ATOM 1522 C C . ALA A 1 198 ? -6.360 -16.702 0.718 1.00 94.62 198 ALA A C 1
ATOM 1524 O O . ALA A 1 198 ? -7.454 -17.258 0.781 1.00 94.62 198 ALA A O 1
ATOM 1525 N N . ARG A 1 199 ? -5.351 -17.008 1.548 1.00 92.44 199 ARG A N 1
ATOM 1526 C CA . ARG A 1 199 ? -5.312 -18.166 2.468 1.00 92.44 199 ARG A CA 1
ATOM 1527 C C . ARG A 1 199 ? -5.331 -17.789 3.955 1.00 92.44 199 ARG A C 1
ATOM 1529 O O . ARG A 1 199 ? -5.557 -18.651 4.797 1.00 92.44 199 ARG A O 1
ATOM 1536 N N . GLY A 1 200 ? -5.069 -16.526 4.292 1.00 85.69 200 GLY A N 1
ATOM 1537 C CA . GLY A 1 200 ? -5.106 -16.033 5.670 1.00 85.69 200 GLY A CA 1
ATOM 1538 C C . GLY A 1 200 ? -6.522 -15.966 6.257 1.00 85.69 200 GLY A C 1
ATOM 1539 O O . GLY A 1 200 ? -7.515 -15.956 5.534 1.00 85.69 200 GLY A O 1
ATOM 1540 N N . LYS A 1 201 ? -6.627 -15.842 7.588 1.00 89.88 201 LYS A N 1
ATOM 1541 C CA . LYS A 1 201 ? -7.920 -15.750 8.301 1.00 89.88 201 LYS A CA 1
ATOM 1542 C C . LYS A 1 201 ? -8.773 -14.535 7.881 1.00 89.88 201 LYS A C 1
ATOM 1544 O O . LYS A 1 201 ? -9.992 -14.574 8.009 1.00 89.88 201 LYS A O 1
ATOM 1549 N N . LEU A 1 202 ? -8.150 -13.463 7.378 1.00 91.88 202 LEU A N 1
ATOM 1550 C CA . LEU A 1 202 ? -8.791 -12.181 7.052 1.00 91.88 202 LEU A CA 1
ATOM 1551 C C . LEU A 1 202 ? -8.854 -11.919 5.533 1.00 91.88 202 LEU A C 1
ATOM 1553 O O . LEU A 1 202 ? -8.312 -10.942 5.024 1.00 91.88 202 LEU A O 1
ATOM 1557 N N . THR A 1 203 ? -9.570 -12.763 4.785 1.00 96.31 203 THR A N 1
ATOM 1558 C CA . THR A 1 203 ? -9.673 -12.683 3.306 1.00 96.31 203 THR A CA 1
ATOM 1559 C C . THR A 1 203 ? -10.473 -11.487 2.754 1.00 96.31 203 THR A C 1
ATOM 1561 O O . THR A 1 203 ? -10.698 -11.398 1.546 1.00 96.31 203 THR A O 1
ATOM 1564 N N . GLY A 1 204 ? -10.935 -10.556 3.598 1.00 97.12 204 GLY A N 1
ATOM 1565 C CA . GLY A 1 204 ? -11.826 -9.455 3.199 1.00 97.12 204 GLY A CA 1
ATOM 1566 C C . GLY A 1 204 ? -11.230 -8.530 2.131 1.00 97.12 204 GLY A C 1
ATOM 1567 O O . GLY A 1 204 ? -11.892 -8.237 1.132 1.00 97.12 204 GLY A O 1
ATOM 1568 N N . VAL A 1 205 ? -9.964 -8.136 2.302 1.00 97.69 205 VAL A N 1
ATOM 1569 C CA . VAL A 1 205 ? -9.224 -7.290 1.348 1.00 97.69 205 VAL A CA 1
ATOM 1570 C C . VAL A 1 205 ? -9.003 -8.033 0.027 1.00 97.69 205 VAL A C 1
ATOM 1572 O O . VAL A 1 205 ? -9.347 -7.517 -1.036 1.00 97.69 205 VAL A O 1
ATOM 1575 N N . HIS A 1 206 ? -8.535 -9.284 0.085 1.00 97.88 206 HIS A N 1
ATOM 1576 C CA . HIS A 1 206 ? -8.371 -10.138 -1.094 1.00 97.88 206 HIS A CA 1
ATOM 1577 C C . HIS A 1 206 ? -9.680 -10.291 -1.883 1.00 97.88 206 HIS A C 1
ATOM 1579 O O . HIS A 1 206 ? -9.701 -10.089 -3.097 1.00 97.88 206 HIS A O 1
ATOM 1585 N N . ARG A 1 207 ? -10.804 -10.565 -1.205 1.00 98.06 207 ARG A N 1
ATOM 1586 C CA . ARG A 1 207 ? -12.123 -10.699 -1.845 1.00 98.06 207 ARG A CA 1
ATOM 1587 C C . ARG A 1 207 ? -12.589 -9.396 -2.502 1.00 98.06 207 ARG A C 1
ATOM 1589 O O . ARG A 1 207 ? -13.120 -9.451 -3.605 1.00 98.06 207 ARG A O 1
ATOM 1596 N N . LYS A 1 208 ? -12.358 -8.237 -1.874 1.00 98.12 208 LYS A N 1
ATOM 1597 C CA . LYS A 1 208 ? -12.644 -6.910 -2.455 1.00 98.12 208 LYS A CA 1
ATOM 1598 C C . LYS A 1 208 ? -11.860 -6.693 -3.755 1.00 98.12 208 LYS A C 1
ATOM 1600 O O . LYS A 1 208 ? -12.465 -6.443 -4.801 1.00 98.12 208 LYS A O 1
ATOM 1605 N N . TYR A 1 209 ? -10.538 -6.846 -3.704 1.00 98.44 209 TYR A N 1
ATOM 1606 C CA . TYR A 1 209 ? -9.645 -6.590 -4.840 1.00 98.44 209 TYR A CA 1
ATOM 1607 C C . TYR A 1 209 ? -9.612 -7.720 -5.888 1.00 98.44 209 TYR A C 1
ATOM 1609 O O . TYR A 1 209 ? -9.075 -7.530 -6.973 1.00 98.44 209 TYR A O 1
ATOM 1617 N N . SER A 1 210 ? -10.259 -8.860 -5.626 1.00 98.12 210 SER A N 1
ATOM 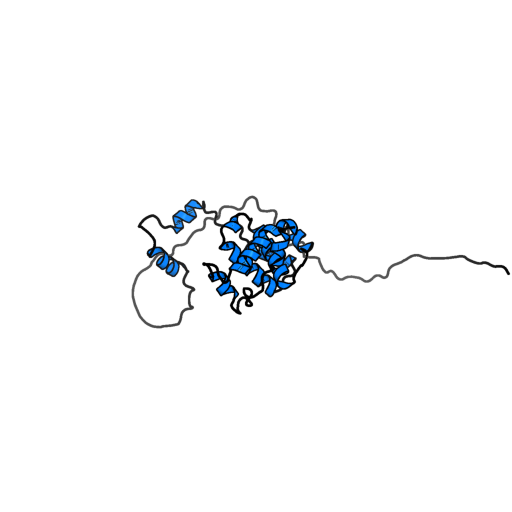1618 C CA . SER A 1 210 ? -10.527 -9.916 -6.620 1.00 98.12 210 SER A CA 1
ATOM 1619 C C . SER A 1 210 ? -11.659 -9.576 -7.602 1.00 98.12 210 SER A C 1
ATOM 1621 O O . SER A 1 210 ? -11.885 -10.334 -8.546 1.00 98.12 210 SER A O 1
ATOM 1623 N N . THR A 1 211 ? -12.403 -8.484 -7.378 1.00 98.12 211 THR A N 1
ATOM 1624 C CA . THR A 1 211 ? -13.542 -8.085 -8.225 1.00 98.12 211 THR A CA 1
ATOM 1625 C C . THR A 1 211 ? -13.128 -7.163 -9.375 1.00 98.12 211 THR A C 1
ATOM 1627 O O . THR A 1 211 ? -12.177 -6.387 -9.264 1.00 98.12 211 THR A O 1
ATOM 1630 N N . PHE A 1 212 ? -13.900 -7.186 -10.468 1.00 97.00 212 PHE A N 1
ATOM 1631 C CA . PHE A 1 212 ? -13.653 -6.364 -11.660 1.00 97.00 212 PHE A CA 1
ATOM 1632 C C . PHE A 1 212 ? -13.619 -4.851 -11.365 1.00 97.00 212 PHE A C 1
ATOM 1634 O O . PHE A 1 212 ? -12.811 -4.130 -11.941 1.00 97.00 212 PHE A O 1
ATOM 1641 N N . LYS A 1 213 ? -14.410 -4.376 -10.387 1.00 96.75 213 LYS A N 1
ATOM 1642 C CA . LYS A 1 213 ? -14.390 -2.978 -9.904 1.00 96.75 213 LYS A CA 1
ATOM 1643 C C . LYS A 1 213 ? -12.996 -2.511 -9.455 1.00 96.75 213 LYS A C 1
ATOM 1645 O O . LYS A 1 213 ? -12.697 -1.323 -9.533 1.00 96.75 213 LYS A O 1
ATOM 1650 N N . TYR A 1 214 ? -12.166 -3.435 -8.980 1.00 97.69 214 TYR A N 1
ATOM 1651 C CA . TYR A 1 214 ? -10.798 -3.190 -8.529 1.00 97.69 214 TYR A CA 1
ATOM 1652 C C . TYR A 1 214 ? -9.766 -3.830 -9.475 1.00 97.69 214 TYR A C 1
ATOM 1654 O O . TYR A 1 214 ? -8.676 -4.207 -9.050 1.00 97.69 214 TYR A O 1
ATOM 1662 N N . GLY A 1 215 ? -10.116 -3.981 -10.760 1.00 96.25 215 GLY A N 1
ATOM 1663 C CA . GLY A 1 215 ? -9.227 -4.494 -11.808 1.00 96.25 215 GLY A CA 1
ATOM 1664 C C . GLY A 1 215 ? -8.761 -5.936 -11.596 1.00 96.25 215 GLY A C 1
ATOM 1665 O O . GLY A 1 215 ? -7.774 -6.340 -12.201 1.00 96.25 215 GLY A O 1
ATOM 1666 N N . CYS A 1 216 ? -9.422 -6.695 -10.711 1.00 97.38 216 CYS A N 1
ATOM 1667 C CA . CYS A 1 216 ? -8.951 -7.994 -10.222 1.00 97.38 216 CYS A CA 1
ATOM 1668 C C . CYS A 1 216 ? -7.519 -7.963 -9.636 1.00 97.38 216 CYS A C 1
ATOM 1670 O O . CYS A 1 216 ? -6.854 -8.996 -9.643 1.00 97.38 216 CYS A O 1
ATOM 1672 N N . ALA A 1 217 ? -7.040 -6.818 -9.124 1.00 97.69 217 ALA A N 1
ATOM 1673 C CA . ALA A 1 217 ? -5.641 -6.604 -8.733 1.00 97.69 217 ALA A CA 1
ATOM 1674 C C . ALA A 1 217 ? -5.070 -7.672 -7.775 1.00 97.69 217 ALA A C 1
ATOM 1676 O O . ALA A 1 217 ? -3.903 -8.035 -7.905 1.00 97.69 217 ALA A O 1
ATOM 1677 N N . ALA A 1 218 ? -5.896 -8.235 -6.884 1.00 97.62 218 ALA A N 1
ATOM 1678 C CA . ALA A 1 218 ? -5.503 -9.308 -5.959 1.00 97.62 218 ALA A CA 1
ATOM 1679 C C . ALA A 1 218 ? -5.193 -10.667 -6.625 1.00 97.62 218 ALA A C 1
ATOM 1681 O O . ALA A 1 218 ? -4.804 -11.601 -5.934 1.00 97.62 218 ALA A O 1
ATOM 1682 N N . LYS A 1 219 ? -5.392 -10.790 -7.945 1.00 96.88 219 LYS A N 1
ATOM 1683 C CA . LYS A 1 219 ? -5.038 -11.963 -8.762 1.00 96.88 219 LYS A CA 1
ATOM 1684 C C . LYS A 1 219 ? -3.728 -11.773 -9.546 1.00 96.88 219 LYS A C 1
ATOM 1686 O O . LYS A 1 219 ? -3.479 -12.511 -10.493 1.00 96.88 219 LYS A O 1
ATOM 1691 N N . SER A 1 220 ? -2.944 -10.746 -9.221 1.00 96.69 220 SER A N 1
ATOM 1692 C CA . SER A 1 220 ? -1.604 -10.553 -9.791 1.00 96.69 220 SER A CA 1
ATOM 1693 C C . SER A 1 220 ? -0.622 -11.472 -9.063 1.00 96.69 220 SER A C 1
ATOM 1695 O O . SER A 1 220 ? -0.698 -11.567 -7.843 1.00 96.69 220 SER A O 1
ATOM 1697 N N . GLU A 1 221 ? 0.316 -12.114 -9.759 1.00 96.06 221 GLU A N 1
ATOM 1698 C CA . GLU A 1 221 ? 1.329 -12.934 -9.079 1.00 96.06 221 GLU A CA 1
ATOM 1699 C C . GLU A 1 221 ? 2.258 -12.060 -8.215 1.00 96.06 221 GLU A C 1
ATOM 1701 O O . GLU A 1 221 ? 2.768 -11.061 -8.719 1.00 96.06 221 GLU A O 1
ATOM 1706 N N . PRO A 1 222 ? 2.499 -12.373 -6.926 1.00 96.56 222 PRO A N 1
ATOM 1707 C CA . PRO A 1 222 ? 3.372 -11.564 -6.075 1.00 96.56 222 PRO A CA 1
ATOM 1708 C C . PRO A 1 222 ? 4.808 -11.471 -6.614 1.00 96.56 222 PRO A C 1
ATOM 1710 O O . PRO A 1 222 ? 5.344 -12.459 -7.113 1.00 96.56 222 PRO A O 1
ATOM 1713 N N . ALA A 1 223 ? 5.471 -10.324 -6.416 1.00 95.12 223 ALA A N 1
ATOM 1714 C CA . ALA A 1 223 ? 6.883 -10.088 -6.756 1.00 95.12 223 ALA A CA 1
ATOM 1715 C C . ALA A 1 223 ? 7.870 -10.911 -5.891 1.00 95.12 223 ALA A C 1
ATOM 1717 O O . ALA A 1 223 ? 8.654 -10.369 -5.113 1.00 95.12 223 ALA A O 1
ATOM 1718 N N . ALA A 1 224 ? 7.814 -12.240 -6.002 1.00 93.94 224 ALA A N 1
ATOM 1719 C CA . ALA A 1 224 ? 8.497 -13.188 -5.122 1.00 93.94 224 ALA A CA 1
ATOM 1720 C C . ALA A 1 224 ? 10.027 -13.030 -5.097 1.00 93.94 224 ALA A C 1
ATOM 1722 O O . ALA A 1 224 ? 10.633 -13.300 -4.067 1.00 93.94 224 ALA A O 1
ATOM 1723 N N . PHE A 1 225 ? 10.632 -12.526 -6.177 1.00 92.69 225 PHE A N 1
ATOM 1724 C CA . PHE A 1 225 ? 12.073 -12.263 -6.269 1.00 92.69 225 PHE A CA 1
ATOM 1725 C C . PHE A 1 225 ? 12.587 -11.263 -5.213 1.00 92.69 225 PHE A C 1
ATOM 1727 O O . PHE A 1 225 ? 13.736 -11.363 -4.787 1.00 92.69 225 PHE A O 1
ATOM 1734 N N . LEU A 1 226 ? 11.737 -10.353 -4.714 1.00 91.62 226 LEU A N 1
ATOM 1735 C CA . LEU A 1 226 ? 12.098 -9.452 -3.610 1.00 91.62 226 LEU A CA 1
ATOM 1736 C C . LEU A 1 226 ? 12.345 -10.208 -2.288 1.00 91.62 226 LEU A C 1
ATOM 1738 O O . LEU A 1 226 ? 13.073 -9.721 -1.428 1.00 91.62 226 LEU A O 1
ATOM 1742 N N . LEU A 1 227 ? 11.786 -11.416 -2.119 1.00 90.25 227 LEU A N 1
ATOM 1743 C CA . LEU A 1 227 ? 12.021 -12.247 -0.930 1.00 90.25 227 LEU A CA 1
ATOM 1744 C C . LEU A 1 227 ? 13.447 -12.815 -0.880 1.00 90.25 227 LEU A C 1
ATOM 1746 O O . LEU A 1 227 ? 13.955 -13.087 0.210 1.00 90.25 227 LEU A O 1
ATOM 1750 N N . ASP A 1 228 ? 14.071 -12.995 -2.045 1.00 82.94 228 ASP A N 1
ATOM 1751 C CA . ASP A 1 228 ? 15.425 -13.531 -2.187 1.00 82.94 228 ASP A CA 1
ATOM 1752 C C . ASP A 1 228 ? 16.482 -12.421 -2.185 1.00 82.94 228 ASP A C 1
ATOM 1754 O O . ASP A 1 228 ? 17.565 -12.617 -1.642 1.00 82.94 228 ASP A O 1
ATOM 1758 N N . ALA A 1 229 ? 16.132 -11.212 -2.639 1.00 71.25 229 ALA A N 1
ATOM 1759 C CA . ALA A 1 229 ? 16.966 -10.016 -2.482 1.00 71.25 229 ALA A CA 1
ATOM 1760 C C . ALA A 1 229 ? 17.259 -9.647 -1.007 1.00 71.25 229 ALA A C 1
ATOM 1762 O O . ALA A 1 229 ? 18.247 -8.978 -0.735 1.00 71.25 229 ALA A O 1
ATOM 1763 N N . ARG A 1 230 ? 16.446 -10.113 -0.042 1.00 63.16 230 ARG A N 1
ATOM 1764 C CA . ARG A 1 230 ? 16.698 -9.977 1.413 1.00 63.16 230 ARG A CA 1
ATOM 1765 C C . ARG A 1 230 ? 17.649 -11.058 1.977 1.00 63.16 230 ARG A C 1
ATOM 1767 O O . ARG A 1 230 ? 17.818 -11.141 3.191 1.00 63.16 230 ARG A O 1
ATOM 1774 N N . ARG A 1 231 ? 18.184 -11.961 1.145 1.00 56.06 231 ARG A N 1
ATOM 1775 C CA . ARG A 1 231 ? 19.010 -13.117 1.566 1.00 56.06 231 ARG A CA 1
ATOM 1776 C C . ARG A 1 231 ? 20.448 -13.089 1.036 1.00 56.06 231 ARG A C 1
ATOM 1778 O O . ARG A 1 231 ? 21.213 -13.980 1.401 1.00 56.06 231 ARG A O 1
ATOM 1785 N N . ALA A 1 232 ? 20.766 -12.128 0.171 1.00 47.56 232 ALA A N 1
ATOM 1786 C CA . ALA A 1 232 ? 22.100 -11.865 -0.364 1.00 47.56 232 ALA A CA 1
ATOM 1787 C C . ALA A 1 232 ? 22.757 -10.697 0.387 1.00 47.56 232 ALA A C 1
ATOM 1789 O O . ALA A 1 232 ? 24.003 -10.707 0.456 1.00 47.56 232 ALA A O 1
#

Organism: Triticum turgidum subsp. durum (NCBI:txid4567)

Radius of gyration: 31.21 Å; chains: 1; bounding box: 110×63×88 Å

Sequence (232 aa):
MENMRSENNRGAAMEGVKLASEAAANTNRRALRDIKNILGAPHQPQAVSKRGLQEKPAAGAKSQAGAVGHRPVTRKFAAILQQTQPANAPLERTIVDRLEFNMSVPTPYCFMRRFLKAAGSDKKLELLSFFLIELSLVDYKMLKFQPSMLAAAAIYTAQCTLNGCVSWSKCCELHTKYSEEQLMDCSTMMVELHRGAARGKLTGVHRKYSTFKYGCAAKSEPAAFLLDARRA